Protein AF-A0A1C6J2A3-F1 (afdb_monomer)

pLDDT: mean 92.92, std 5.82, range [65.31, 98.44]

Mean predicted aligned error: 5.62 Å

Foldseek 3Di:
DVVVLVVLVVVLLVQQCVQCVVQADPVGDGDDDDDDTDGDPVSVVSVVVSVVVLVVLVVVLVVVLLVVLVVVVVVDQEAEDADDCVVVLQDWADDPDQADPVRDGDDTDGCVVVCSNNVVVVSLVSNCVVSVVPVGYYHHEDPVQPLLQAALVVRDGHDDDLLCQWDAGPVRDIDGRVLSSVLQSVQADPVRYYGVSVCSVVCVVVSVVVRVVVLVVCLVVVPDDPSNPRDRD

Solvent-accessible surface area (backbone atoms only — not comparable to full-atom values): 13730 Å² total; per-residue (Å²): 108,72,69,57,53,53,52,47,53,50,51,39,50,53,47,42,43,74,60,37,58,89,51,44,42,96,88,70,46,75,64,74,85,92,78,88,83,53,73,51,75,67,38,53,55,46,49,55,53,50,52,51,53,51,50,54,55,50,52,52,48,54,49,54,41,50,54,51,38,52,54,52,53,75,74,44,56,69,48,73,43,78,59,90,52,60,76,66,49,58,52,66,51,79,67,90,66,56,57,39,100,80,76,43,72,53,80,63,55,73,40,56,66,59,45,70,71,65,35,60,61,58,44,52,52,51,39,41,52,51,26,55,76,68,81,25,44,62,43,65,37,51,84,85,55,46,45,74,25,55,35,86,80,72,73,42,77,51,86,65,59,91,83,56,23,61,50,63,44,85,84,62,55,77,44,48,42,69,60,51,23,52,51,44,55,71,21,44,33,98,83,51,63,47,70,29,62,67,57,49,60,72,45,40,68,64,54,50,51,52,49,53,55,51,53,52,49,37,35,74,69,57,56,84,58,84,88,50,72,70,74,56,127

Structure (mmCIF, N/CA/C/O backbone):
data_AF-A0A1C6J2A3-F1
#
_entry.id   AF-A0A1C6J2A3-F1
#
loop_
_atom_site.group_PDB
_atom_site.id
_atom_site.type_symbol
_atom_site.label_atom_id
_atom_site.label_alt_id
_atom_site.label_comp_id
_atom_site.label_asym_id
_atom_site.label_entity_id
_atom_site.label_seq_id
_atom_site.pdbx_PDB_ins_code
_atom_site.Cartn_x
_atom_site.Cartn_y
_atom_site.Cartn_z
_atom_site.occupancy
_atom_site.B_iso_or_equiv
_atom_site.auth_seq_id
_atom_site.auth_comp_id
_atom_site.auth_asym_id
_atom_site.auth_atom_id
_atom_site.pdbx_PDB_model_num
ATOM 1 N N . MET A 1 1 ? 0.382 -2.834 -19.764 1.00 81.88 1 MET A N 1
ATOM 2 C CA . MET A 1 1 ? 1.705 -2.164 -19.711 1.00 81.88 1 MET A CA 1
ATOM 3 C C . MET A 1 1 ? 2.835 -3.022 -19.142 1.00 81.88 1 MET A C 1
ATOM 5 O O . MET A 1 1 ? 3.850 -3.164 -19.808 1.00 81.88 1 MET A O 1
ATOM 9 N N . GLU A 1 2 ? 2.706 -3.638 -17.960 1.00 85.00 2 GLU A N 1
ATOM 10 C CA . GLU A 1 2 ? 3.834 -4.363 -17.335 1.00 85.00 2 GLU A CA 1
ATOM 11 C C . GLU A 1 2 ? 4.449 -5.479 -18.193 1.00 85.00 2 GLU A C 1
ATOM 13 O O . GLU A 1 2 ? 5.669 -5.589 -18.315 1.00 85.00 2 GLU A O 1
ATOM 18 N N . ARG A 1 3 ? 3.592 -6.296 -18.815 1.00 90.06 3 ARG A N 1
ATOM 19 C CA . ARG A 1 3 ? 4.015 -7.358 -19.733 1.00 90.06 3 ARG A CA 1
ATOM 20 C C . ARG A 1 3 ? 4.760 -6.791 -20.944 1.00 90.06 3 ARG A C 1
ATOM 22 O O . ARG A 1 3 ? 5.774 -7.349 -21.341 1.00 90.06 3 ARG A O 1
ATOM 29 N N . GLN A 1 4 ? 4.285 -5.676 -21.501 1.00 91.75 4 GLN A N 1
ATOM 30 C CA . GLN A 1 4 ? 4.907 -5.019 -22.656 1.00 91.75 4 GLN A CA 1
ATOM 31 C C . GLN A 1 4 ? 6.299 -4.473 -22.306 1.00 91.75 4 GLN A C 1
ATOM 33 O O . GLN A 1 4 ? 7.246 -4.727 -23.046 1.00 91.75 4 GLN A O 1
ATOM 38 N N . GLU A 1 5 ? 6.450 -3.816 -21.149 1.00 92.06 5 GLU A N 1
ATOM 39 C CA . GLU A 1 5 ? 7.752 -3.359 -20.636 1.00 92.06 5 GLU A CA 1
ATOM 40 C C . GLU A 1 5 ? 8.740 -4.534 -20.528 1.00 92.06 5 GLU A C 1
ATOM 42 O O . GLU A 1 5 ? 9.869 -4.451 -21.010 1.00 92.06 5 GLU A O 1
ATOM 47 N N . ALA A 1 6 ? 8.301 -5.665 -19.964 1.00 92.62 6 ALA A N 1
ATOM 48 C CA . ALA A 1 6 ? 9.136 -6.857 -19.825 1.00 92.62 6 ALA A CA 1
ATOM 49 C C . ALA A 1 6 ? 9.552 -7.460 -21.178 1.00 92.62 6 ALA A C 1
ATOM 51 O O . ALA A 1 6 ? 10.692 -7.901 -21.329 1.00 92.62 6 ALA A O 1
ATOM 52 N N . LEU A 1 7 ? 8.651 -7.482 -22.164 1.00 95.94 7 LEU A N 1
ATOM 53 C CA . LEU A 1 7 ? 8.954 -7.979 -23.509 1.00 95.94 7 LEU A CA 1
ATOM 54 C C . LEU A 1 7 ? 9.988 -7.098 -24.219 1.00 95.94 7 LEU A C 1
ATOM 56 O O . LEU A 1 7 ? 10.926 -7.632 -24.813 1.00 95.94 7 LEU A O 1
ATOM 60 N N . ILE A 1 8 ? 9.863 -5.772 -24.108 1.00 96.50 8 ILE A N 1
ATOM 61 C CA . ILE A 1 8 ? 10.818 -4.827 -24.700 1.00 96.50 8 ILE A CA 1
ATOM 62 C C . ILE A 1 8 ? 12.186 -4.955 -24.039 1.00 96.50 8 ILE A C 1
ATOM 64 O O . ILE A 1 8 ? 13.177 -5.096 -24.750 1.00 96.50 8 ILE A O 1
ATOM 68 N N . LEU A 1 9 ? 12.252 -5.014 -22.706 1.00 95.69 9 LEU A N 1
ATOM 69 C CA . LEU A 1 9 ? 13.518 -5.207 -21.992 1.00 95.69 9 LEU A CA 1
ATOM 70 C C . LEU A 1 9 ? 14.216 -6.513 -22.399 1.00 95.69 9 LEU A C 1
ATOM 72 O O . LEU A 1 9 ? 15.427 -6.524 -22.603 1.00 95.69 9 LEU A O 1
ATOM 76 N N . ARG A 1 10 ? 13.467 -7.609 -22.591 1.00 96.56 10 ARG A N 1
ATOM 77 C CA . ARG A 1 10 ? 14.033 -8.872 -23.103 1.00 96.56 10 ARG A CA 1
ATOM 78 C C . ARG A 1 10 ? 14.536 -8.742 -24.542 1.00 96.56 10 ARG A C 1
ATOM 80 O O . ARG A 1 10 ? 15.568 -9.317 -24.873 1.00 96.56 10 ARG A O 1
ATOM 87 N N . ALA A 1 11 ? 13.822 -8.016 -25.401 1.00 97.12 11 ALA A N 1
ATOM 88 C CA . ALA A 1 11 ? 14.253 -7.774 -26.778 1.00 97.12 11 ALA A CA 1
ATOM 89 C C . ALA A 1 11 ? 15.515 -6.895 -26.842 1.00 97.12 11 ALA A C 1
ATOM 91 O O . ALA A 1 11 ? 16.431 -7.202 -27.604 1.00 97.12 11 ALA A O 1
ATOM 92 N N . MET A 1 12 ? 15.591 -5.858 -26.001 1.00 97.44 12 MET A N 1
ATOM 93 C CA . MET A 1 12 ? 16.785 -5.029 -25.821 1.00 97.44 12 MET A CA 1
ATOM 94 C C . MET A 1 12 ? 17.971 -5.872 -25.347 1.00 97.44 12 MET A C 1
ATOM 96 O O . MET A 1 12 ? 19.046 -5.783 -25.931 1.00 97.44 12 MET A O 1
ATOM 100 N N . GLU A 1 13 ? 17.764 -6.739 -24.352 1.00 95.12 13 GLU A N 1
ATOM 101 C CA . GLU A 1 13 ? 18.806 -7.632 -23.837 1.00 95.12 13 GLU A CA 1
ATOM 102 C C . GLU A 1 13 ? 19.352 -8.569 -24.921 1.00 95.12 13 GLU A C 1
ATOM 104 O O . GLU A 1 13 ? 20.566 -8.679 -25.078 1.00 95.12 13 GLU A O 1
ATOM 109 N N . ARG A 1 14 ? 18.469 -9.201 -25.709 1.00 95.31 14 ARG A N 1
ATOM 110 C CA . ARG A 1 14 ? 18.880 -10.063 -26.830 1.00 95.31 14 ARG A CA 1
ATOM 111 C C . ARG A 1 14 ? 19.684 -9.294 -27.874 1.00 95.31 14 ARG A C 1
ATOM 113 O O . ARG A 1 14 ? 20.729 -9.773 -28.296 1.00 95.31 14 ARG A O 1
ATOM 120 N N . SER A 1 15 ? 19.234 -8.096 -28.256 1.00 95.94 15 SER A N 1
ATOM 121 C CA . SER A 1 15 ? 19.973 -7.281 -29.225 1.00 95.94 15 SER A CA 1
ATOM 122 C C . SER A 1 15 ? 21.325 -6.828 -28.678 1.00 95.94 15 SER A C 1
ATOM 124 O O . SER A 1 15 ? 22.291 -6.819 -29.429 1.00 95.94 15 SER A O 1
ATOM 126 N N . ARG A 1 16 ? 21.412 -6.456 -27.396 1.00 95.44 16 ARG A N 1
ATOM 127 C CA . ARG A 1 16 ? 22.678 -6.057 -26.771 1.00 95.44 16 ARG A CA 1
ATOM 128 C C . ARG A 1 16 ? 23.673 -7.216 -26.738 1.00 95.44 16 ARG A C 1
ATOM 130 O O . ARG A 1 16 ? 24.840 -7.000 -27.039 1.00 95.44 16 ARG A O 1
ATOM 137 N N . ARG A 1 17 ? 23.207 -8.429 -26.419 1.00 94.38 17 ARG A N 1
ATOM 138 C CA . ARG A 1 17 ? 24.021 -9.656 -26.443 1.00 94.38 17 ARG A CA 1
ATOM 139 C C . ARG A 1 17 ? 24.551 -9.964 -27.837 1.00 94.38 17 ARG A C 1
ATOM 141 O O . ARG A 1 17 ? 25.747 -10.159 -27.980 1.00 94.38 17 ARG A O 1
ATOM 148 N N . ALA A 1 18 ? 23.682 -9.926 -28.848 1.00 94.25 18 ALA A N 1
ATOM 149 C CA . ALA A 1 18 ? 24.067 -10.195 -30.233 1.00 94.25 18 ALA A CA 1
ATOM 150 C C . ALA A 1 18 ? 25.129 -9.213 -30.758 1.00 94.25 18 ALA A C 1
ATOM 152 O O . ALA A 1 18 ? 26.038 -9.622 -31.463 1.00 94.25 18 ALA A O 1
ATOM 153 N N . MET A 1 19 ? 25.045 -7.933 -30.377 1.00 96.06 19 MET A N 1
ATOM 154 C CA . MET A 1 19 ? 26.017 -6.915 -30.799 1.00 96.06 19 MET A CA 1
ATOM 155 C C . MET A 1 19 ? 27.320 -6.922 -29.988 1.00 96.06 19 MET A C 1
ATOM 157 O O . MET A 1 19 ? 28.269 -6.249 -30.372 1.00 96.06 19 MET A O 1
ATOM 161 N N . ASN A 1 20 ? 27.362 -7.606 -28.840 1.00 94.94 20 ASN A N 1
ATOM 162 C CA . ASN A 1 20 ? 28.507 -7.579 -27.926 1.00 94.94 20 ASN A CA 1
ATOM 163 C C . ASN A 1 20 ? 28.796 -8.974 -27.333 1.00 94.94 20 ASN A C 1
ATOM 165 O O . ASN A 1 20 ? 28.836 -9.102 -26.104 1.00 94.94 20 ASN A O 1
ATOM 169 N N . PRO A 1 21 ? 28.975 -10.031 -28.149 1.00 92.88 21 PRO A N 1
ATOM 170 C CA . PRO A 1 21 ? 29.124 -11.400 -27.645 1.00 92.88 21 PRO A CA 1
ATOM 171 C C . PRO A 1 21 ? 30.322 -11.539 -26.694 1.00 92.88 21 PRO A C 1
ATOM 173 O O . PRO A 1 21 ? 30.205 -12.139 -25.626 1.00 92.88 21 PRO A O 1
ATOM 176 N N . ASN A 1 22 ? 31.430 -10.858 -26.999 1.00 93.12 22 ASN A N 1
ATOM 177 C CA . ASN A 1 22 ? 32.679 -10.918 -26.232 1.00 93.12 22 ASN A CA 1
ATOM 178 C C . ASN A 1 22 ? 32.556 -10.382 -24.793 1.00 93.12 22 ASN A C 1
ATOM 180 O O . ASN A 1 22 ? 33.436 -10.642 -23.971 1.00 93.12 22 ASN A O 1
ATOM 184 N N . HIS A 1 23 ? 31.474 -9.662 -24.465 1.00 94.25 23 HIS A N 1
ATOM 185 C CA . HIS A 1 23 ? 31.214 -9.069 -23.145 1.00 94.25 23 HIS A CA 1
ATOM 186 C C . HIS A 1 23 ? 30.492 -9.994 -22.161 1.00 94.25 23 HIS A C 1
ATOM 188 O O . HIS A 1 23 ? 30.236 -9.592 -21.018 1.00 94.25 23 HIS A O 1
ATOM 194 N N . TYR A 1 24 ? 30.158 -11.209 -22.585 1.00 92.44 24 TYR A N 1
ATOM 195 C CA . TYR A 1 24 ? 29.444 -12.184 -21.775 1.00 92.44 24 TYR A CA 1
ATOM 196 C C . TYR A 1 24 ? 30.321 -13.408 -21.505 1.00 92.44 24 TYR A C 1
ATOM 198 O O . TYR A 1 24 ? 31.130 -13.810 -22.336 1.00 92.44 24 TYR A O 1
ATOM 206 N N . ASN A 1 25 ? 30.184 -13.966 -20.306 1.00 91.38 25 ASN A N 1
ATOM 207 C CA . ASN A 1 25 ? 30.716 -15.278 -19.950 1.00 91.38 25 ASN A CA 1
ATOM 208 C C . ASN A 1 25 ? 29.852 -16.378 -20.581 1.00 91.38 25 ASN A C 1
ATOM 210 O O . ASN A 1 25 ? 28.691 -16.129 -20.914 1.00 91.38 25 ASN A O 1
ATOM 214 N N . GLU A 1 26 ? 30.362 -17.608 -20.637 1.00 87.19 26 GLU A N 1
ATOM 215 C CA . GLU A 1 26 ? 29.609 -18.782 -21.114 1.00 87.19 26 GLU A CA 1
ATOM 216 C C . GLU A 1 26 ? 28.293 -18.983 -20.344 1.00 87.19 26 GLU A C 1
ATOM 218 O O . GLU A 1 26 ? 27.247 -19.256 -20.925 1.00 87.19 26 GLU A O 1
ATOM 223 N N . ASN A 1 27 ? 28.296 -18.709 -19.034 1.00 84.19 27 ASN A N 1
ATOM 224 C CA . ASN A 1 27 ? 27.095 -18.747 -18.190 1.00 84.19 27 ASN A CA 1
ATOM 225 C C . ASN A 1 27 ? 26.122 -17.558 -18.403 1.00 84.19 27 ASN A C 1
ATOM 227 O O . ASN A 1 27 ? 25.164 -17.384 -17.644 1.00 84.19 27 ASN A O 1
ATOM 231 N N . GLY A 1 28 ? 26.369 -16.695 -19.395 1.00 81.12 28 GLY A N 1
ATOM 232 C CA . GLY A 1 28 ? 25.512 -15.573 -19.782 1.00 81.12 28 GLY A CA 1
ATOM 233 C C . GLY A 1 28 ? 25.573 -14.343 -18.868 1.00 81.12 28 GLY A C 1
ATOM 234 O O . GLY A 1 28 ? 24.764 -13.421 -19.035 1.00 81.12 28 GLY A O 1
ATOM 235 N N . THR A 1 29 ? 26.496 -14.307 -17.901 1.00 88.12 29 THR A N 1
ATOM 236 C CA . THR A 1 29 ? 26.747 -13.128 -17.052 1.00 88.12 29 THR A CA 1
ATOM 237 C C . THR A 1 29 ? 27.669 -12.120 -17.741 1.00 88.12 29 THR A C 1
ATOM 239 O O . THR A 1 29 ? 28.454 -12.475 -18.612 1.00 88.12 29 THR A O 1
ATOM 242 N N . VAL A 1 30 ? 27.572 -10.841 -17.367 1.00 91.50 30 VAL A N 1
ATOM 243 C CA . VAL A 1 30 ? 28.410 -9.773 -17.942 1.00 91.50 30 VAL A CA 1
ATOM 244 C C . VAL A 1 30 ? 29.800 -9.775 -17.288 1.00 91.50 30 VAL A C 1
ATOM 246 O O . VAL A 1 30 ? 29.921 -9.756 -16.062 1.00 91.50 30 VAL A O 1
ATOM 249 N N . LYS A 1 31 ? 30.848 -9.738 -18.111 1.00 92.25 31 LYS A N 1
ATOM 250 C CA . LYS A 1 31 ? 32.255 -10.044 -17.788 1.00 92.25 31 LYS A CA 1
ATOM 251 C C . LYS A 1 31 ? 33.053 -9.144 -16.804 1.00 92.25 31 LYS A C 1
ATOM 253 O O . LYS A 1 31 ? 34.239 -9.111 -16.969 1.00 92.25 31 LYS A O 1
ATOM 258 N N . LYS A 1 32 ? 32.564 -8.363 -15.828 1.00 91.50 32 LYS A N 1
ATOM 259 C CA . LYS A 1 32 ? 33.379 -7.377 -15.004 1.00 91.50 32 LYS A CA 1
ATOM 260 C C . LYS A 1 32 ? 34.343 -6.390 -15.759 1.00 91.50 32 LYS A C 1
ATOM 262 O O . LYS A 1 32 ? 34.717 -6.599 -16.900 1.00 91.50 32 LYS A O 1
ATOM 267 N N . GLY A 1 33 ? 34.626 -5.215 -15.196 1.00 90.88 33 GLY A N 1
ATOM 268 C CA . GLY A 1 33 ? 35.435 -4.174 -15.870 1.00 90.88 33 GLY A CA 1
ATOM 269 C C . GLY A 1 33 ? 34.695 -3.294 -16.899 1.00 90.88 33 GLY A C 1
ATOM 270 O O . GLY A 1 33 ? 33.513 -3.518 -17.203 1.00 90.88 33 GLY A O 1
ATOM 271 N N . HIS A 1 34 ? 35.400 -2.261 -17.380 1.00 88.50 34 HIS A N 1
ATOM 272 C CA . HIS A 1 34 ? 34.908 -1.270 -18.345 1.00 88.50 34 HIS A CA 1
ATOM 273 C C . HIS A 1 34 ? 34.687 -1.892 -19.731 1.00 88.50 34 HIS A C 1
ATOM 275 O O . HIS A 1 34 ? 35.457 -2.744 -20.167 1.00 88.50 34 HIS A O 1
ATOM 281 N N . ARG A 1 35 ? 33.617 -1.476 -20.418 1.00 89.50 35 ARG A N 1
ATOM 282 C CA . ARG A 1 35 ? 33.210 -2.002 -21.729 1.00 89.50 35 ARG A CA 1
ATOM 283 C C . ARG A 1 35 ? 32.542 -0.922 -22.564 1.00 89.50 35 ARG A C 1
ATOM 285 O O . ARG A 1 35 ? 31.618 -0.266 -22.084 1.00 89.50 35 ARG A O 1
ATOM 292 N N . GLN A 1 36 ? 32.934 -0.823 -23.829 1.00 92.06 36 GLN A N 1
ATOM 293 C CA . GLN A 1 36 ? 32.238 -0.002 -24.816 1.00 92.06 36 GLN A CA 1
ATOM 294 C C . GLN A 1 36 ? 31.082 -0.788 -25.433 1.00 92.06 36 GLN A C 1
ATOM 296 O O . GLN A 1 36 ? 31.296 -1.786 -26.103 1.00 92.06 36 GLN A O 1
ATOM 301 N N . TRP A 1 37 ? 29.841 -0.365 -25.210 1.00 94.00 37 TRP A N 1
ATOM 302 C CA . TRP A 1 37 ? 28.678 -1.084 -25.732 1.00 94.00 37 TRP A CA 1
ATOM 303 C C . TRP A 1 37 ? 28.310 -0.618 -27.140 1.00 94.00 37 TRP A C 1
ATOM 305 O O . TRP A 1 37 ? 27.954 0.543 -27.333 1.00 94.00 37 TRP A O 1
ATOM 315 N N . SER A 1 38 ? 28.290 -1.547 -28.094 1.00 94.75 38 SER A N 1
ATOM 316 C CA . SER A 1 38 ? 27.702 -1.323 -29.413 1.00 94.75 38 SER A CA 1
ATOM 317 C C . SER A 1 38 ? 26.196 -1.588 -29.382 1.00 94.75 38 SER A C 1
ATOM 319 O O . SER A 1 38 ? 25.731 -2.616 -28.873 1.00 94.75 38 SER A O 1
ATOM 321 N N . PHE A 1 39 ? 25.404 -0.662 -29.920 1.00 96.75 39 PHE A N 1
ATOM 322 C CA . PHE A 1 39 ? 23.946 -0.762 -29.955 1.00 96.75 39 PHE A CA 1
ATOM 323 C C . PHE A 1 39 ? 23.431 -0.672 -31.389 1.00 96.75 39 PHE A C 1
ATOM 325 O O . PHE A 1 39 ? 23.703 0.288 -32.100 1.00 96.75 39 PHE A O 1
ATOM 332 N N . SER A 1 40 ? 22.616 -1.647 -31.796 1.00 96.56 40 SER A N 1
ATOM 333 C CA . SER A 1 40 ? 21.969 -1.635 -33.112 1.00 96.56 40 SER A CA 1
ATOM 334 C C . SER A 1 40 ? 20.910 -0.528 -33.220 1.00 96.56 40 SER A C 1
ATOM 336 O O . SER A 1 40 ? 20.306 -0.122 -32.220 1.00 96.56 40 SER A O 1
ATOM 338 N N . LYS A 1 41 ? 20.571 -0.115 -34.451 1.00 97.31 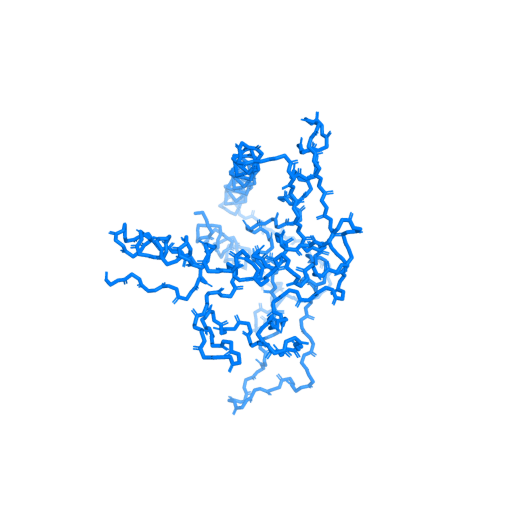41 LYS A N 1
ATOM 339 C CA . LYS A 1 41 ? 19.429 0.788 -34.713 1.00 97.31 41 LYS A CA 1
ATOM 340 C C . LYS A 1 41 ? 18.128 0.250 -34.095 1.00 97.31 41 LYS A C 1
ATOM 342 O O . LYS A 1 41 ? 17.336 0.999 -33.527 1.00 97.31 41 LYS A O 1
ATOM 347 N N . ARG A 1 42 ? 17.922 -1.074 -34.139 1.00 96.19 42 ARG A N 1
ATOM 348 C CA . ARG A 1 42 ? 16.772 -1.741 -33.505 1.00 96.19 42 ARG A CA 1
ATOM 349 C C . ARG A 1 42 ? 16.779 -1.571 -31.986 1.00 96.19 42 ARG A C 1
ATOM 351 O O . ARG A 1 42 ? 15.730 -1.284 -31.413 1.00 96.19 42 ARG A O 1
ATOM 358 N N . TYR A 1 43 ? 17.931 -1.737 -31.333 1.00 97.88 43 TYR A N 1
ATOM 359 C CA . TYR A 1 43 ? 18.063 -1.514 -29.892 1.00 97.88 43 TYR A CA 1
ATOM 360 C C . TYR A 1 43 ? 17.693 -0.076 -29.519 1.00 97.88 43 TYR A C 1
ATOM 362 O O . TYR A 1 43 ? 16.932 0.129 -28.576 1.00 97.88 43 TYR A O 1
ATOM 370 N N . GLN A 1 44 ? 18.181 0.911 -30.275 1.00 97.75 44 GLN A N 1
ATOM 371 C CA . GLN A 1 44 ? 17.881 2.324 -30.031 1.00 97.75 44 GLN A CA 1
ATOM 372 C C . GLN A 1 44 ? 16.376 2.617 -30.151 1.00 97.75 44 GLN A C 1
ATOM 374 O O . GLN A 1 44 ? 15.802 3.209 -29.236 1.00 97.75 44 GLN A O 1
ATOM 379 N N . LYS A 1 45 ? 15.706 2.098 -31.193 1.00 97.56 45 LYS A N 1
ATOM 380 C CA . LYS A 1 45 ? 14.238 2.191 -31.336 1.00 97.56 45 LYS A CA 1
ATOM 381 C C . LYS A 1 45 ? 13.496 1.550 -30.155 1.00 97.56 45 LYS A C 1
ATOM 383 O O . LYS A 1 45 ? 12.540 2.113 -29.628 1.00 97.56 45 LYS A O 1
ATOM 388 N N . LEU A 1 46 ? 13.943 0.375 -29.700 1.00 97.69 46 LEU A N 1
ATOM 389 C CA . LEU A 1 46 ? 13.360 -0.294 -28.530 1.00 97.69 46 LEU A CA 1
ATOM 390 C C . LEU A 1 46 ? 13.568 0.505 -27.237 1.00 97.69 46 LEU A C 1
ATOM 392 O O . LEU A 1 46 ? 12.655 0.557 -26.415 1.00 97.69 46 LEU A O 1
ATOM 396 N N . LYS A 1 47 ? 14.733 1.142 -27.066 1.00 97.50 47 LYS A N 1
ATOM 397 C CA . LYS A 1 47 ? 15.038 2.010 -25.922 1.00 97.50 47 LYS A CA 1
ATOM 398 C C . LYS A 1 47 ? 14.095 3.213 -25.875 1.00 97.50 47 LYS A C 1
ATOM 400 O O . LYS A 1 47 ? 13.516 3.462 -24.824 1.00 97.50 47 LYS A O 1
ATOM 405 N N . GLN A 1 48 ? 13.888 3.897 -27.001 1.00 97.69 48 GLN A N 1
ATOM 406 C CA . GLN A 1 48 ? 12.938 5.015 -27.098 1.00 97.69 48 GLN A CA 1
ATOM 407 C C . GLN A 1 48 ? 11.513 4.564 -26.749 1.00 97.69 48 GLN A C 1
ATOM 409 O O . GLN A 1 48 ? 10.855 5.158 -25.898 1.00 97.69 48 GLN A O 1
ATOM 414 N N . ARG A 1 49 ? 11.066 3.434 -27.314 1.00 96.62 49 ARG A N 1
ATOM 415 C CA . ARG A 1 49 ? 9.755 2.853 -26.986 1.00 96.62 49 ARG A CA 1
ATOM 416 C C . ARG A 1 49 ? 9.626 2.497 -25.502 1.00 96.62 49 ARG A C 1
ATOM 418 O O . ARG A 1 49 ? 8.562 2.673 -24.915 1.00 96.62 49 ARG A O 1
ATOM 425 N N . HIS A 1 50 ? 10.686 1.967 -24.890 1.00 96.62 50 HIS A N 1
ATOM 426 C CA . HIS A 1 50 ? 10.713 1.663 -23.458 1.00 96.62 50 HIS A CA 1
ATOM 427 C C . HIS A 1 50 ? 10.600 2.928 -22.603 1.00 96.62 50 HIS A C 1
ATOM 429 O O . HIS A 1 50 ? 9.837 2.923 -21.636 1.00 96.62 50 HIS A O 1
ATOM 435 N N . GLN A 1 51 ? 11.312 3.996 -22.972 1.00 96.62 51 GLN A N 1
ATOM 436 C CA . GLN A 1 51 ? 11.247 5.291 -22.291 1.00 96.62 51 GLN A CA 1
ATOM 437 C C . GLN A 1 51 ? 9.831 5.867 -22.337 1.00 96.62 51 GLN A C 1
ATOM 439 O O . GLN A 1 51 ? 9.288 6.203 -21.285 1.00 96.62 51 GLN A O 1
ATOM 444 N N . GLU A 1 52 ? 9.200 5.874 -23.511 1.00 96.56 52 GLU A N 1
ATOM 445 C CA . GLU A 1 52 ? 7.843 6.402 -23.668 1.00 96.56 52 GLU A CA 1
ATOM 446 C C . GLU A 1 52 ? 6.808 5.585 -22.884 1.00 96.56 52 GLU A C 1
ATOM 448 O O . GLU A 1 52 ? 5.994 6.131 -22.141 1.00 96.56 52 GLU A O 1
ATOM 453 N N . LEU A 1 53 ? 6.898 4.251 -22.930 1.00 95.38 53 LEU A N 1
ATOM 454 C CA . LEU A 1 53 ? 6.043 3.394 -22.103 1.00 95.38 53 LEU A CA 1
ATOM 455 C C . LEU A 1 53 ? 6.245 3.634 -20.603 1.00 95.38 53 LEU A C 1
ATOM 457 O O . LEU A 1 53 ? 5.286 3.555 -19.835 1.00 95.38 53 LEU A O 1
ATOM 461 N N . CYS A 1 54 ? 7.476 3.904 -20.163 1.00 93.88 54 CYS A N 1
ATOM 462 C CA . CYS A 1 54 ? 7.744 4.248 -18.769 1.00 93.88 54 CYS A CA 1
ATOM 463 C C . CYS A 1 54 ? 7.145 5.604 -18.386 1.00 93.88 54 CYS A C 1
ATOM 465 O O . CYS A 1 54 ? 6.612 5.706 -17.277 1.00 93.88 54 CYS A O 1
ATOM 467 N N . ARG A 1 55 ? 7.205 6.596 -19.286 1.00 96.00 55 ARG A N 1
ATOM 468 C CA . ARG A 1 55 ? 6.615 7.931 -19.115 1.00 96.00 55 ARG A CA 1
ATOM 469 C C . ARG A 1 55 ? 5.100 7.832 -18.936 1.00 96.00 55 ARG A C 1
ATOM 471 O O . ARG A 1 55 ? 4.603 8.177 -17.866 1.00 96.00 55 ARG A O 1
ATOM 478 N N . ILE A 1 56 ? 4.403 7.225 -19.901 1.00 95.56 56 ILE A N 1
ATOM 479 C CA . ILE A 1 56 ? 2.947 6.995 -19.853 1.00 95.56 56 ILE A CA 1
ATOM 480 C C . ILE A 1 56 ? 2.565 6.216 -18.590 1.00 95.56 56 ILE A C 1
ATOM 482 O O . ILE A 1 56 ? 1.628 6.565 -17.875 1.00 95.56 56 ILE A O 1
ATOM 486 N N . ALA A 1 57 ? 3.316 5.161 -18.254 1.00 93.75 57 ALA A N 1
ATOM 487 C CA . ALA A 1 57 ? 3.019 4.380 -17.062 1.00 93.75 57 ALA A CA 1
ATOM 488 C C . ALA A 1 57 ? 3.177 5.182 -15.766 1.00 93.75 57 ALA A C 1
ATOM 490 O O . ALA A 1 57 ? 2.461 4.905 -14.804 1.00 93.75 57 ALA A O 1
ATOM 491 N N . ALA A 1 58 ? 4.141 6.103 -15.692 1.00 94.44 58 ALA A N 1
ATOM 492 C CA . ALA A 1 58 ? 4.318 6.976 -14.536 1.00 94.44 58 ALA A CA 1
ATOM 493 C C . ALA A 1 58 ? 3.161 7.968 -14.398 1.00 94.44 58 ALA A C 1
ATOM 495 O O . ALA A 1 58 ? 2.607 8.091 -13.306 1.00 94.44 58 ALA A O 1
ATOM 496 N N . GLU A 1 59 ? 2.758 8.582 -15.505 1.00 96.44 59 GLU A N 1
ATOM 497 C CA . GLU A 1 59 ? 1.639 9.519 -15.567 1.00 96.44 59 GLU A CA 1
ATOM 498 C C . GLU A 1 59 ? 0.314 8.859 -15.160 1.00 96.44 59 GLU A C 1
ATOM 500 O O . GLU A 1 59 ? -0.361 9.343 -14.252 1.00 96.44 59 GLU A O 1
ATOM 505 N N . ASN A 1 60 ? 0.019 7.670 -15.698 1.00 95.44 60 ASN A N 1
ATOM 506 C CA . ASN A 1 60 ? -1.174 6.901 -15.332 1.00 95.44 60 ASN A CA 1
ATOM 507 C C . ASN A 1 60 ? -1.221 6.557 -13.836 1.00 95.44 60 ASN A C 1
ATOM 509 O O . ASN A 1 60 ? -2.284 6.610 -13.224 1.00 95.44 60 ASN A O 1
ATOM 513 N N . ARG A 1 61 ? -0.076 6.224 -13.217 1.00 95.06 61 ARG A N 1
ATOM 514 C CA . ARG A 1 61 ? -0.025 5.986 -11.762 1.00 95.06 61 ARG A CA 1
ATOM 515 C C . ARG A 1 61 ? -0.304 7.263 -10.976 1.00 95.06 61 ARG A C 1
ATOM 517 O O . ARG A 1 61 ? -1.012 7.204 -9.977 1.00 95.06 61 ARG A O 1
ATOM 524 N N . ALA A 1 62 ? 0.243 8.396 -11.411 1.00 96.19 62 ALA A N 1
ATOM 525 C CA . ALA A 1 62 ? 0.019 9.676 -10.750 1.00 96.19 62 ALA A CA 1
ATOM 526 C C . ALA A 1 62 ? -1.441 10.141 -10.872 1.00 96.19 62 ALA A C 1
ATOM 528 O O . ALA A 1 62 ? -1.988 10.668 -9.908 1.00 96.19 62 ALA A O 1
ATOM 529 N N . LEU A 1 63 ? -2.075 9.943 -12.031 1.00 97.06 63 LEU A N 1
ATOM 530 C CA . LEU A 1 63 ? -3.494 10.242 -12.247 1.00 97.06 63 LEU A CA 1
ATOM 531 C C . LEU A 1 63 ? -4.397 9.352 -11.388 1.00 97.06 63 LEU A C 1
ATOM 533 O O . LEU A 1 63 ? -5.168 9.882 -10.598 1.00 97.06 63 LEU A O 1
ATOM 537 N N . ALA A 1 64 ? -4.221 8.029 -11.447 1.00 96.25 64 ALA A N 1
ATOM 538 C CA . ALA A 1 64 ? -5.029 7.091 -10.664 1.00 96.25 64 ALA A CA 1
ATOM 539 C C . ALA A 1 64 ? -4.925 7.341 -9.148 1.00 96.25 64 ALA A C 1
ATOM 541 O O . ALA A 1 64 ? -5.906 7.231 -8.422 1.00 96.25 64 ALA A O 1
ATOM 542 N N . ILE A 1 65 ? -3.735 7.707 -8.657 1.00 97.50 65 ILE A N 1
ATOM 543 C CA . ILE A 1 65 ? -3.544 8.047 -7.241 1.00 97.50 65 ILE A CA 1
ATOM 544 C C . ILE A 1 65 ? -4.240 9.358 -6.882 1.00 97.50 65 ILE A C 1
ATOM 546 O O . ILE A 1 65 ? -4.840 9.438 -5.816 1.00 97.50 65 ILE A O 1
ATOM 550 N N . ARG A 1 66 ? -4.177 10.375 -7.748 1.00 97.50 66 ARG A N 1
ATOM 551 C CA . ARG A 1 66 ? -4.883 11.643 -7.520 1.00 97.50 66 ARG A CA 1
ATOM 552 C C . ARG A 1 66 ? -6.392 11.433 -7.460 1.00 97.50 66 ARG A C 1
ATOM 554 O O . ARG A 1 66 ? -7.017 11.903 -6.520 1.00 97.50 66 ARG A O 1
ATOM 561 N N . GLU A 1 67 ? -6.945 10.682 -8.405 1.00 98.06 67 GLU A N 1
ATOM 562 C CA . GLU A 1 67 ? -8.363 10.314 -8.419 1.00 98.06 67 GLU A CA 1
ATOM 563 C C . GLU A 1 67 ? -8.762 9.579 -7.132 1.00 98.06 67 GLU A C 1
ATOM 565 O O . GLU A 1 67 ? -9.713 9.972 -6.461 1.00 98.06 67 GLU A O 1
ATOM 570 N N . GLN A 1 68 ? -7.978 8.575 -6.729 1.00 97.06 68 GLN A N 1
ATOM 571 C CA . GLN A 1 68 ? -8.234 7.822 -5.504 1.00 97.06 68 GLN A CA 1
ATOM 572 C C . GLN A 1 68 ? -8.198 8.711 -4.253 1.00 97.06 68 GLN A C 1
ATOM 574 O O . GLN A 1 68 ? -9.044 8.573 -3.376 1.00 97.06 68 GLN A O 1
ATOM 579 N N . VAL A 1 69 ? -7.222 9.613 -4.154 1.00 97.94 69 VAL A N 1
ATOM 580 C CA . VAL A 1 69 ? -7.079 10.520 -3.009 1.00 97.94 69 VAL A CA 1
ATOM 581 C C . VAL A 1 69 ? -8.206 11.556 -2.970 1.00 97.94 69 VAL A C 1
ATOM 583 O O . VAL A 1 69 ? -8.742 11.814 -1.895 1.00 97.94 69 VAL A O 1
ATOM 586 N N . ASN A 1 70 ? -8.620 12.089 -4.122 1.00 97.88 70 ASN A N 1
ATOM 587 C CA . ASN A 1 70 ? -9.778 12.980 -4.216 1.00 97.88 70 ASN A CA 1
ATOM 588 C C . ASN A 1 70 ? -11.060 12.272 -3.767 1.00 97.88 70 ASN A C 1
ATOM 590 O O . ASN A 1 70 ? -11.835 12.837 -3.001 1.00 97.88 70 ASN A O 1
ATOM 594 N N . HIS A 1 71 ? -11.252 11.019 -4.185 1.00 98.00 71 HIS A N 1
ATOM 595 C CA . HIS A 1 71 ? -12.385 10.220 -3.733 1.00 98.00 71 HIS A CA 1
ATOM 596 C C . HIS A 1 71 ? -12.344 9.975 -2.218 1.00 98.00 71 HIS A C 1
ATOM 598 O O . HIS A 1 71 ? -13.353 10.125 -1.543 1.00 98.00 71 HIS A O 1
ATOM 604 N N . LEU A 1 72 ? -11.178 9.669 -1.641 1.00 97.00 72 LEU A N 1
ATOM 605 C CA . LEU A 1 72 ? -11.049 9.552 -0.183 1.00 97.00 72 LEU A CA 1
ATOM 606 C C . LEU A 1 72 ? -11.420 10.859 0.529 1.00 97.00 72 LEU A C 1
ATOM 608 O O . LEU A 1 72 ? -12.117 10.818 1.539 1.00 97.00 72 LEU A O 1
ATOM 612 N N . ARG A 1 73 ? -11.001 12.009 -0.010 1.00 97.12 73 ARG A N 1
ATOM 613 C CA . ARG A 1 73 ? -11.345 13.325 0.543 1.00 97.12 73 ARG A CA 1
ATOM 614 C C . ARG A 1 73 ? -12.840 13.630 0.457 1.00 97.12 73 ARG A C 1
ATOM 616 O O . ARG A 1 73 ? -13.358 14.272 1.365 1.00 97.12 73 ARG A O 1
ATOM 623 N N . SER A 1 74 ? -13.534 13.154 -0.580 1.00 97.50 74 SER A N 1
ATOM 624 C CA . SER A 1 74 ? -14.990 13.318 -0.697 1.00 97.50 74 SER A CA 1
ATOM 625 C C . SER A 1 74 ? -15.780 12.443 0.279 1.00 97.50 74 SER A C 1
ATOM 627 O O . SER A 1 74 ?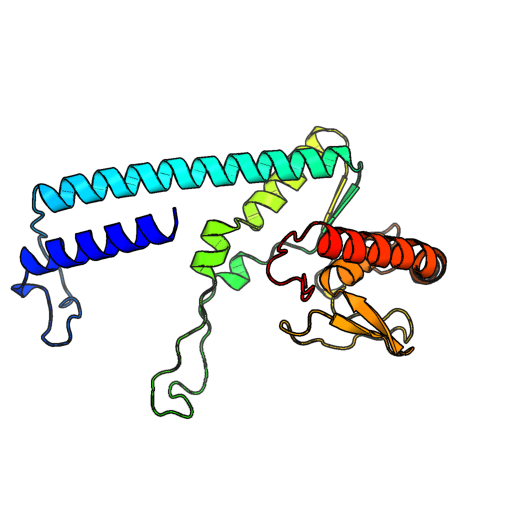 -16.959 12.693 0.492 1.00 97.50 74 SER A O 1
ATOM 629 N N . LEU A 1 75 ? -15.163 11.399 0.846 1.00 96.12 75 LEU A N 1
ATOM 630 C CA . LEU A 1 75 ? -15.809 10.497 1.806 1.00 96.12 75 LEU A CA 1
ATOM 631 C C . LEU A 1 75 ? -15.728 10.998 3.255 1.00 96.12 75 LEU A C 1
ATOM 633 O O . LEU A 1 75 ? -16.493 10.527 4.095 1.00 96.12 75 LEU A O 1
ATOM 637 N N . GLY A 1 76 ? -14.811 11.916 3.570 1.00 95.56 76 GLY A N 1
ATOM 638 C CA . GLY A 1 76 ? -14.704 12.484 4.910 1.00 95.56 76 GLY A CA 1
ATOM 639 C C . GLY A 1 76 ? -13.518 13.425 5.098 1.00 95.56 76 GLY A C 1
ATOM 640 O O . GLY A 1 76 ? -12.635 13.538 4.247 1.00 95.56 76 GLY A O 1
ATOM 641 N N . ASP A 1 77 ? -13.496 14.085 6.254 1.00 96.06 77 ASP A N 1
ATOM 642 C CA . ASP A 1 77 ? -12.497 15.108 6.584 1.00 96.06 77 ASP A CA 1
ATOM 643 C C . ASP A 1 77 ? -11.260 14.563 7.297 1.00 96.06 77 ASP A C 1
ATOM 645 O O . ASP A 1 77 ? -10.250 15.253 7.364 1.00 96.06 77 ASP A O 1
ATOM 649 N N . CYS A 1 78 ? -11.303 13.337 7.821 1.00 96.12 78 CYS A N 1
ATOM 650 C CA . CYS A 1 78 ? -10.195 12.741 8.563 1.00 96.12 78 CYS A CA 1
ATOM 651 C C . CYS A 1 78 ? -9.711 11.450 7.898 1.00 96.12 78 CYS A C 1
ATOM 653 O O . CYS A 1 78 ? -10.476 10.498 7.735 1.00 96.12 78 CYS A O 1
ATOM 655 N N . PHE A 1 79 ? -8.425 11.406 7.554 1.00 97.19 79 PHE A N 1
ATOM 656 C CA . PHE A 1 79 ? -7.760 10.230 7.008 1.00 97.19 79 PHE A CA 1
ATOM 657 C C . PHE A 1 79 ? -6.750 9.668 8.007 1.00 97.19 79 PHE A C 1
ATOM 659 O O . PHE A 1 79 ? -5.681 10.238 8.225 1.00 97.19 79 PHE A O 1
ATOM 666 N N . ILE A 1 80 ? -7.087 8.523 8.600 1.00 97.00 80 ILE A N 1
ATOM 667 C CA . ILE A 1 80 ? -6.254 7.827 9.586 1.00 97.00 80 ILE A CA 1
ATOM 668 C C . ILE A 1 80 ? -5.587 6.630 8.906 1.00 97.00 80 ILE A C 1
ATOM 670 O O . ILE A 1 80 ? -6.259 5.786 8.311 1.00 97.00 80 ILE A O 1
ATOM 674 N N . THR A 1 81 ? -4.262 6.531 9.000 1.00 95.88 81 THR A N 1
ATOM 675 C CA . THR A 1 81 ? -3.478 5.466 8.362 1.00 95.88 81 THR A CA 1
ATOM 676 C C . THR A 1 81 ? -2.344 4.966 9.256 1.00 95.88 81 THR A C 1
ATOM 678 O O . THR A 1 81 ? -1.908 5.617 10.203 1.00 95.88 81 THR A O 1
ATOM 681 N N . GLU A 1 82 ? -1.819 3.790 8.920 1.00 94.00 82 GLU A N 1
ATOM 682 C CA . GLU A 1 82 ? -0.530 3.317 9.418 1.00 94.00 82 GLU A CA 1
ATOM 683 C C . GLU A 1 82 ? 0.635 4.131 8.818 1.00 94.00 82 GLU A C 1
ATOM 685 O O . GLU A 1 82 ? 0.537 4.595 7.672 1.00 94.00 82 GLU A O 1
ATOM 690 N N . PRO A 1 83 ? 1.760 4.254 9.545 1.00 93.00 83 PRO A N 1
ATOM 691 C CA . PRO A 1 83 ? 2.906 5.032 9.103 1.00 93.00 83 PRO A CA 1
ATOM 692 C C . PRO A 1 83 ? 3.597 4.391 7.884 1.00 93.00 83 PRO A C 1
ATOM 694 O O . PRO A 1 83 ? 3.617 3.159 7.731 1.00 93.00 83 PRO A O 1
ATOM 697 N N . PRO A 1 84 ? 4.230 5.198 7.016 1.00 88.75 84 PRO A N 1
ATOM 698 C CA . PRO A 1 84 ? 4.837 4.730 5.778 1.00 88.75 84 PRO A CA 1
ATOM 699 C C . PRO A 1 84 ? 5.957 3.713 6.030 1.00 88.75 84 PRO A C 1
ATOM 701 O O . PRO A 1 84 ? 6.954 3.973 6.702 1.00 88.75 84 PRO A O 1
ATOM 704 N N . ASN A 1 85 ? 5.855 2.541 5.396 1.00 88.06 85 ASN A N 1
ATOM 705 C CA . ASN A 1 85 ? 6.842 1.459 5.524 1.00 88.06 85 ASN A CA 1
ATOM 706 C C . ASN A 1 85 ? 7.565 1.114 4.206 1.00 88.06 85 ASN A C 1
ATOM 708 O O . ASN A 1 85 ? 8.374 0.179 4.163 1.00 88.06 85 ASN A O 1
ATOM 712 N N . ALA A 1 86 ? 7.326 1.874 3.131 1.00 86.56 86 ALA A N 1
ATOM 713 C CA . ALA A 1 86 ? 7.825 1.561 1.791 1.00 86.56 86 ALA A CA 1
ATOM 714 C C . ALA A 1 86 ? 9.358 1.402 1.742 1.00 86.56 86 ALA A C 1
ATOM 716 O O . ALA A 1 86 ? 9.852 0.473 1.104 1.00 86.56 86 ALA A O 1
ATOM 717 N N . LYS A 1 87 ? 10.118 2.233 2.473 1.00 86.00 87 LYS A N 1
ATOM 718 C CA . LYS A 1 87 ? 11.590 2.136 2.563 1.00 86.00 87 LYS A CA 1
ATOM 719 C C . LYS A 1 87 ? 12.052 0.815 3.189 1.00 86.00 87 LYS A C 1
ATOM 721 O O . LYS A 1 87 ? 13.025 0.221 2.731 1.00 86.00 87 LYS A O 1
ATOM 726 N N . LYS A 1 88 ? 11.330 0.301 4.193 1.00 86.56 88 LYS A N 1
ATOM 727 C CA . LYS A 1 88 ? 11.603 -1.023 4.781 1.00 86.56 88 LYS A CA 1
ATOM 728 C C . LYS A 1 88 ? 11.306 -2.133 3.768 1.00 86.56 88 LYS A C 1
ATOM 730 O O . LYS A 1 88 ? 12.117 -3.041 3.615 1.00 86.56 88 LYS A O 1
ATOM 735 N N . LEU A 1 89 ? 10.208 -2.018 3.015 1.00 85.25 89 LEU A N 1
ATOM 736 C CA . LEU A 1 89 ? 9.829 -2.982 1.971 1.00 85.25 89 LEU A CA 1
ATOM 737 C C . LEU A 1 89 ? 10.790 -3.000 0.767 1.00 85.25 89 LEU A C 1
ATOM 739 O O . LEU A 1 89 ? 10.867 -4.007 0.062 1.00 85.25 89 LEU A O 1
ATOM 743 N N . GLN A 1 90 ? 11.541 -1.922 0.521 1.00 86.81 90 GLN A N 1
ATOM 744 C CA . GLN A 1 90 ? 12.576 -1.896 -0.520 1.00 86.81 90 GLN A CA 1
ATOM 745 C C . GLN A 1 90 ? 13.752 -2.830 -0.204 1.00 86.81 90 GLN A C 1
ATOM 747 O O . GLN A 1 90 ? 14.395 -3.326 -1.136 1.00 86.81 90 GLN A O 1
ATOM 752 N N . LYS A 1 91 ? 14.030 -3.100 1.082 1.00 86.31 91 LYS A N 1
ATOM 753 C CA . LYS A 1 91 ? 15.148 -3.959 1.486 1.00 86.31 91 LYS A CA 1
ATOM 754 C C . LYS A 1 91 ? 14.962 -5.372 0.929 1.00 86.31 91 LYS A C 1
ATOM 756 O O . LYS A 1 91 ? 13.897 -5.985 1.016 1.00 86.31 91 LYS A O 1
ATOM 761 N N . ARG A 1 92 ? 16.031 -5.903 0.337 1.00 82.44 92 ARG A N 1
ATOM 762 C CA . ARG A 1 92 ? 16.075 -7.280 -0.161 1.00 82.44 92 ARG A CA 1
ATOM 763 C C . ARG A 1 92 ? 16.125 -8.226 1.036 1.00 82.44 92 ARG A C 1
ATOM 765 O O . ARG A 1 92 ? 16.952 -8.036 1.919 1.00 82.44 92 ARG A O 1
ATOM 772 N N . ALA A 1 93 ? 15.288 -9.263 1.036 1.00 82.25 93 ALA A N 1
ATOM 773 C CA . ALA A 1 93 ? 15.377 -10.296 2.067 1.00 82.25 93 ALA A CA 1
ATOM 774 C C . ALA A 1 93 ? 16.767 -10.949 2.043 1.00 82.25 93 ALA A C 1
ATOM 776 O O . ALA A 1 93 ? 17.278 -11.221 0.953 1.00 82.25 93 ALA A O 1
ATOM 777 N N . ASN A 1 94 ? 17.345 -11.226 3.211 1.00 81.38 94 ASN A N 1
ATOM 778 C CA . ASN A 1 94 ? 18.599 -11.960 3.345 1.00 81.38 94 ASN A CA 1
ATOM 779 C C . ASN A 1 94 ? 18.332 -13.279 4.089 1.00 81.38 94 ASN A C 1
ATOM 781 O O . ASN A 1 94 ? 18.346 -13.281 5.313 1.00 81.38 94 ASN A O 1
ATOM 785 N N . PRO A 1 95 ? 17.963 -14.361 3.377 1.00 77.56 95 PRO A N 1
ATOM 786 C CA . PRO A 1 95 ? 17.656 -15.630 4.028 1.00 77.56 95 PRO A CA 1
ATOM 787 C C . PRO A 1 95 ? 18.934 -16.257 4.595 1.00 77.56 95 PRO A C 1
ATOM 789 O O . PRO A 1 95 ? 19.937 -16.290 3.887 1.00 77.56 95 PRO A O 1
ATOM 792 N N . GLU A 1 96 ? 18.863 -16.789 5.816 1.00 77.69 96 GLU A N 1
ATOM 793 C CA . GLU A 1 96 ? 19.967 -17.504 6.485 1.00 77.69 96 GLU A CA 1
ATOM 794 C C . GLU A 1 96 ? 20.434 -18.709 5.658 1.00 77.69 96 GLU A C 1
ATOM 796 O O . GLU A 1 96 ? 21.604 -18.846 5.329 1.00 77.69 96 GLU A O 1
ATOM 801 N N . ASN A 1 97 ? 19.483 -19.532 5.208 1.00 79.25 97 ASN A N 1
ATOM 802 C CA . ASN A 1 97 ? 19.750 -20.676 4.342 1.00 79.25 97 ASN A CA 1
ATOM 803 C C . ASN A 1 97 ? 19.614 -20.291 2.864 1.00 79.25 97 ASN A C 1
ATOM 805 O O . ASN A 1 97 ? 18.495 -20.045 2.391 1.00 79.25 97 ASN A O 1
ATOM 809 N N . LEU A 1 98 ? 20.733 -20.273 2.131 1.00 76.44 98 LEU A N 1
ATOM 810 C CA . LEU A 1 98 ? 20.798 -19.886 0.714 1.00 76.44 98 LEU A CA 1
ATOM 811 C C . LEU A 1 98 ? 20.187 -20.924 -0.235 1.00 76.44 98 LEU A C 1
ATOM 813 O O . LEU A 1 98 ? 19.730 -20.551 -1.316 1.00 76.44 98 LEU A O 1
ATOM 817 N N . VAL A 1 99 ? 20.127 -22.192 0.171 1.00 79.56 99 VAL A N 1
ATOM 818 C CA . VAL A 1 99 ? 19.597 -23.306 -0.627 1.00 79.56 99 VAL A CA 1
ATOM 819 C C . VAL A 1 99 ? 18.215 -23.709 -0.102 1.00 79.56 99 VAL A C 1
ATOM 821 O O . VAL A 1 99 ? 17.963 -23.743 1.103 1.00 79.56 99 VAL A O 1
ATOM 824 N N . GLY A 1 100 ? 17.258 -23.893 -1.012 1.00 76.00 100 GLY A N 1
ATOM 825 C CA . GLY A 1 100 ? 15.908 -24.362 -0.704 1.00 76.00 100 GLY A CA 1
ATOM 826 C C . GLY A 1 100 ? 15.851 -25.877 -0.515 1.00 76.00 100 GLY A C 1
ATOM 827 O O . GLY A 1 100 ? 16.779 -26.585 -0.883 1.00 76.00 100 GLY A O 1
ATOM 828 N N . LYS A 1 101 ? 14.715 -26.390 -0.020 1.00 79.44 101 LYS A N 1
ATOM 829 C CA . LYS A 1 101 ? 14.474 -27.841 0.135 1.00 79.44 101 LYS A CA 1
ATOM 830 C C . LYS A 1 101 ? 14.621 -28.639 -1.175 1.00 79.44 101 LYS A C 1
ATOM 832 O O . LYS A 1 101 ? 14.763 -29.846 -1.145 1.00 79.44 101 LYS A O 1
ATOM 837 N N . ASN A 1 102 ? 14.578 -27.957 -2.318 1.00 80.81 102 ASN A N 1
ATOM 838 C CA . ASN A 1 102 ? 14.701 -28.509 -3.666 1.00 80.81 102 ASN A CA 1
ATOM 839 C C . ASN A 1 102 ? 16.115 -28.364 -4.269 1.00 80.81 102 ASN A C 1
ATOM 841 O O . ASN A 1 102 ? 16.249 -28.387 -5.490 1.00 80.81 102 ASN A O 1
ATOM 845 N N . GLY A 1 103 ? 17.144 -28.082 -3.460 1.00 78.81 103 GLY A N 1
ATOM 846 C CA . GLY A 1 103 ? 18.532 -27.918 -3.920 1.00 78.81 103 GLY A CA 1
ATOM 847 C C . GLY A 1 103 ? 18.813 -26.637 -4.720 1.00 78.81 103 GLY A C 1
ATOM 848 O O . GLY A 1 103 ? 19.960 -26.338 -5.038 1.00 78.81 103 GLY A O 1
ATOM 849 N N . ARG A 1 104 ? 17.792 -25.825 -5.032 1.00 78.00 104 ARG A N 1
ATOM 850 C CA . ARG A 1 104 ? 17.952 -24.565 -5.778 1.00 78.00 104 ARG A CA 1
ATOM 851 C C . ARG A 1 104 ? 18.215 -23.392 -4.839 1.00 78.00 104 ARG A C 1
ATOM 853 O O . ARG A 1 104 ? 17.658 -23.319 -3.744 1.00 78.00 104 ARG A O 1
ATOM 860 N N . MET A 1 105 ? 18.990 -22.408 -5.301 1.00 78.62 105 MET A N 1
ATOM 861 C CA . MET A 1 105 ? 19.170 -21.143 -4.580 1.00 78.62 105 MET A CA 1
ATOM 862 C C . MET A 1 105 ? 17.820 -20.469 -4.291 1.00 78.62 105 MET A C 1
ATOM 864 O O . MET A 1 105 ? 17.010 -20.238 -5.197 1.00 78.62 105 MET A O 1
ATOM 868 N N . LYS A 1 106 ? 17.582 -20.080 -3.034 1.00 77.81 106 LYS A N 1
ATOM 869 C CA . LYS A 1 106 ? 16.369 -19.356 -2.647 1.00 77.81 106 LYS A CA 1
ATOM 870 C C . LYS A 1 106 ? 16.328 -17.996 -3.331 1.00 77.81 106 LYS A C 1
ATOM 872 O O . LYS A 1 106 ? 17.217 -17.150 -3.189 1.00 77.81 106 LYS A O 1
ATOM 877 N N . ARG A 1 107 ? 15.221 -17.724 -4.022 1.00 74.88 107 ARG A N 1
ATOM 878 C CA . ARG A 1 107 ? 14.961 -16.393 -4.565 1.00 74.88 107 ARG A CA 1
ATOM 879 C C . ARG A 1 107 ? 14.753 -15.420 -3.409 1.00 74.88 107 ARG A C 1
ATOM 881 O O . ARG A 1 107 ? 13.743 -15.471 -2.714 1.00 74.88 107 ARG A O 1
ATOM 888 N N . LYS A 1 108 ? 15.685 -14.481 -3.236 1.00 80.00 108 LYS A N 1
ATOM 889 C CA . LYS A 1 108 ? 15.509 -13.383 -2.276 1.00 80.00 108 LYS A CA 1
ATOM 890 C C . LYS A 1 108 ? 14.231 -12.604 -2.631 1.00 80.00 108 LYS A C 1
ATOM 892 O O . LYS A 1 108 ? 14.094 -12.149 -3.773 1.00 80.00 108 LYS A O 1
ATOM 897 N N . LYS A 1 109 ? 13.311 -12.456 -1.673 1.00 77.69 109 LYS A N 1
ATOM 898 C CA . LYS A 1 109 ? 12.058 -11.698 -1.830 1.00 77.69 109 LYS A CA 1
ATOM 899 C C . LYS A 1 109 ? 12.367 -10.234 -2.170 1.00 77.69 109 LYS A C 1
ATOM 901 O O . LYS A 1 109 ? 13.283 -9.646 -1.593 1.00 77.69 109 LYS A O 1
ATOM 906 N N . ARG A 1 110 ? 11.630 -9.663 -3.130 1.00 81.88 110 ARG A N 1
ATOM 907 C CA . ARG A 1 110 ? 11.789 -8.278 -3.610 1.00 81.88 110 ARG A CA 1
ATOM 908 C C . ARG A 1 110 ? 10.416 -7.649 -3.819 1.00 81.88 110 ARG A C 1
ATOM 910 O O . ARG A 1 110 ? 9.639 -8.169 -4.615 1.00 81.88 110 ARG A O 1
ATOM 917 N N . PHE A 1 111 ? 10.151 -6.516 -3.174 1.00 86.44 111 PHE A N 1
ATOM 918 C CA . PHE A 1 111 ? 8.915 -5.754 -3.381 1.00 86.44 111 PHE A CA 1
ATOM 919 C C . PHE A 1 111 ? 9.069 -4.592 -4.365 1.00 86.44 111 PHE A C 1
ATOM 921 O O . PHE A 1 111 ? 8.082 -3.940 -4.675 1.00 86.44 111 PHE A O 1
ATOM 928 N N . GLY A 1 112 ? 10.271 -4.352 -4.906 1.00 88.44 112 GLY A N 1
ATOM 929 C CA . GLY A 1 112 ? 10.544 -3.199 -5.774 1.00 88.44 112 GLY A CA 1
ATOM 930 C C . GLY A 1 112 ? 9.580 -3.060 -6.957 1.00 88.44 112 GLY A C 1
ATOM 931 O O . GLY A 1 112 ? 9.163 -1.950 -7.269 1.00 88.44 112 GLY A O 1
ATOM 932 N N . ARG A 1 113 ? 9.145 -4.176 -7.564 1.00 86.62 113 ARG A N 1
ATOM 933 C CA . ARG A 1 113 ? 8.134 -4.141 -8.633 1.00 86.62 113 ARG A CA 1
ATOM 934 C C . ARG A 1 113 ? 6.776 -3.664 -8.116 1.00 86.62 113 ARG A C 1
ATOM 936 O O . ARG A 1 113 ? 6.218 -2.727 -8.669 1.00 86.62 113 ARG A O 1
ATOM 943 N N . SER A 1 114 ? 6.282 -4.255 -7.030 1.00 88.19 114 SER A N 1
ATOM 944 C CA . SER A 1 114 ? 5.015 -3.855 -6.412 1.00 88.19 114 SER A CA 1
ATOM 945 C C . SER A 1 114 ? 5.048 -2.409 -5.917 1.00 88.19 114 SER A C 1
ATOM 947 O O . SER A 1 114 ? 4.088 -1.683 -6.133 1.00 88.19 114 SER A O 1
ATOM 949 N N . ILE A 1 115 ? 6.157 -1.966 -5.320 1.00 91.25 115 ILE A N 1
ATOM 950 C CA . ILE A 1 115 ? 6.342 -0.582 -4.862 1.00 91.25 115 ILE A CA 1
ATOM 951 C C . ILE A 1 115 ? 6.330 0.382 -6.054 1.00 91.25 115 ILE A C 1
ATOM 953 O O . ILE A 1 115 ? 5.621 1.382 -5.997 1.00 91.25 115 ILE A O 1
ATOM 957 N N . LYS A 1 116 ? 7.041 0.063 -7.149 1.00 90.00 116 LYS A N 1
ATOM 958 C CA . LYS A 1 116 ? 7.017 0.855 -8.393 1.00 90.00 116 LYS A CA 1
ATOM 959 C C . LYS A 1 116 ? 5.599 0.988 -8.951 1.00 90.00 116 LYS A C 1
ATOM 961 O O . LYS A 1 116 ? 5.261 2.046 -9.462 1.00 90.00 116 LYS A O 1
ATOM 966 N N . ASN A 1 117 ? 4.798 -0.074 -8.889 1.00 89.25 117 ASN A N 1
ATOM 967 C CA . ASN A 1 117 ? 3.500 -0.106 -9.564 1.00 89.25 117 ASN A CA 1
ATOM 968 C C . ASN A 1 117 ? 2.352 0.427 -8.702 1.00 89.25 117 ASN A C 1
ATOM 970 O O . ASN A 1 117 ? 1.410 0.991 -9.245 1.00 89.25 117 ASN A O 1
ATOM 974 N N . ARG A 1 118 ? 2.411 0.227 -7.381 1.00 89.69 118 ARG A N 1
ATOM 975 C CA . ARG A 1 118 ? 1.376 0.669 -6.432 1.00 89.69 118 ARG A CA 1
ATOM 976 C C . ARG A 1 118 ? 1.674 2.027 -5.809 1.00 89.69 118 ARG A C 1
ATOM 978 O O . ARG A 1 118 ? 0.760 2.650 -5.299 1.00 89.69 118 ARG A O 1
ATOM 985 N N . CYS A 1 119 ? 2.938 2.454 -5.824 1.00 93.12 119 CYS A N 1
ATOM 986 C CA . CYS A 1 119 ? 3.398 3.741 -5.304 1.00 93.12 119 CYS A CA 1
ATOM 987 C C . CYS A 1 119 ? 2.809 4.117 -3.921 1.00 93.12 119 CYS A C 1
ATOM 989 O O . CYS A 1 119 ? 2.371 5.253 -3.753 1.00 93.12 119 CYS A O 1
ATOM 991 N N . PRO A 1 120 ? 2.815 3.216 -2.913 1.00 92.62 120 PRO A N 1
ATOM 992 C CA . PRO A 1 120 ? 2.095 3.440 -1.653 1.00 92.62 120 PRO A CA 1
ATOM 993 C C . PRO A 1 120 ? 2.552 4.705 -0.914 1.00 92.62 120 PRO A C 1
ATOM 995 O O . PRO A 1 120 ? 1.724 5.447 -0.405 1.00 92.62 120 PRO A O 1
ATOM 998 N N . GLY A 1 121 ? 3.857 5.002 -0.929 1.00 93.69 121 GLY A N 1
ATOM 999 C CA . GLY A 1 121 ? 4.382 6.229 -0.324 1.00 93.69 121 GLY A CA 1
ATOM 1000 C C . GLY A 1 121 ? 3.953 7.505 -1.055 1.00 93.69 121 GLY A C 1
ATOM 1001 O O . GLY A 1 121 ? 3.740 8.522 -0.412 1.00 93.69 121 GLY A O 1
ATOM 1002 N N . TYR A 1 122 ? 3.779 7.458 -2.381 1.00 95.19 122 TYR A N 1
ATOM 1003 C CA . TYR A 1 122 ? 3.267 8.606 -3.138 1.00 95.19 122 TYR A CA 1
ATOM 1004 C C . TYR A 1 122 ? 1.776 8.823 -2.871 1.00 95.19 122 TYR A C 1
ATOM 1006 O O . TYR A 1 122 ? 1.354 9.963 -2.729 1.00 95.19 122 TYR A O 1
ATOM 1014 N N . MET A 1 123 ? 0.999 7.741 -2.751 1.00 95.94 123 MET A N 1
ATOM 1015 C CA . MET A 1 123 ? -0.413 7.821 -2.369 1.00 95.94 123 MET A CA 1
ATOM 1016 C C . MET A 1 123 ? -0.578 8.459 -0.987 1.00 95.94 123 MET A C 1
ATOM 1018 O O . MET A 1 123 ? -1.297 9.443 -0.879 1.00 95.94 123 MET A O 1
ATOM 1022 N N . GLN A 1 124 ? 0.159 7.990 0.028 1.00 96.06 124 GLN A N 1
ATOM 1023 C CA . GLN A 1 124 ? 0.129 8.591 1.368 1.00 96.06 124 GLN A CA 1
ATOM 1024 C C . GLN A 1 124 ? 0.577 10.058 1.363 1.00 96.06 124 GLN A C 1
ATOM 1026 O O . GLN A 1 124 ? -0.097 10.899 1.945 1.00 96.06 124 GLN A O 1
ATOM 1031 N N . ALA A 1 125 ? 1.653 10.395 0.643 1.00 96.75 125 ALA A N 1
ATOM 1032 C CA . ALA A 1 125 ? 2.106 11.782 0.527 1.00 96.75 125 ALA A CA 1
ATOM 1033 C C . ALA A 1 125 ? 1.055 12.691 -0.133 1.00 96.75 125 ALA A C 1
ATOM 1035 O O . ALA A 1 125 ? 0.875 13.830 0.291 1.00 96.75 125 ALA A O 1
ATOM 1036 N N . LYS A 1 126 ? 0.345 12.195 -1.156 1.00 97.81 126 LYS A N 1
ATOM 1037 C CA . LYS A 1 126 ? -0.737 12.940 -1.809 1.00 97.81 126 LYS A CA 1
ATOM 1038 C C . LYS A 1 126 ? -1.992 13.037 -0.955 1.00 97.81 126 LYS A C 1
ATOM 1040 O O . LYS A 1 126 ? -2.596 14.103 -0.951 1.00 97.81 126 LYS A O 1
ATOM 1045 N N . ALA A 1 127 ? -2.339 11.990 -0.210 1.00 97.88 127 ALA A N 1
ATOM 1046 C CA . ALA A 1 127 ? -3.411 12.038 0.778 1.00 97.88 127 ALA A CA 1
ATOM 1047 C C . ALA A 1 127 ? -3.114 13.097 1.842 1.00 97.88 127 ALA A C 1
ATOM 1049 O O . ALA A 1 127 ? -3.921 13.999 2.029 1.00 97.88 127 ALA A O 1
ATOM 1050 N N . LYS A 1 128 ? -1.919 13.058 2.442 1.00 98.06 128 LYS A N 1
ATOM 1051 C CA . LYS A 1 128 ? -1.469 14.061 3.410 1.00 98.06 128 LYS A CA 1
ATOM 1052 C C . LYS A 1 128 ? -1.584 15.478 2.852 1.00 98.06 128 LYS A C 1
ATOM 1054 O O . LYS A 1 128 ? -2.286 16.299 3.428 1.00 98.06 128 LYS A O 1
ATOM 1059 N N . GLN A 1 129 ? -0.979 15.718 1.686 1.00 98.19 129 GLN A N 1
ATOM 1060 C CA . GLN A 1 129 ? -1.022 17.022 1.027 1.00 98.19 129 GLN A CA 1
ATOM 1061 C C . GLN A 1 129 ? -2.460 17.511 0.809 1.00 98.19 129 GLN A C 1
ATOM 1063 O O . GLN A 1 129 ? -2.768 18.647 1.154 1.00 98.19 129 GLN A O 1
ATOM 1068 N N . LEU A 1 130 ? -3.330 16.679 0.221 1.00 98.31 130 LEU A N 1
ATOM 1069 C CA . LEU A 1 130 ? -4.689 17.099 -0.114 1.00 98.31 130 LEU A CA 1
ATOM 1070 C C . LEU A 1 130 ? -5.505 17.399 1.142 1.00 98.31 130 LEU A C 1
ATOM 1072 O O . LEU A 1 130 ? -6.115 18.464 1.213 1.00 98.31 130 LEU A O 1
ATOM 1076 N N . PHE A 1 131 ? -5.507 16.489 2.120 1.00 98.44 131 PHE A N 1
ATOM 1077 C CA . PHE A 1 131 ? -6.279 16.658 3.349 1.00 98.44 131 PHE A CA 1
ATOM 1078 C C . PHE A 1 131 ? -5.839 17.922 4.094 1.00 98.44 131 PHE A C 1
ATOM 1080 O O . PHE A 1 131 ? -6.681 18.779 4.338 1.00 98.44 131 PHE A O 1
ATOM 1087 N N . GLU A 1 132 ? -4.536 18.109 4.326 1.00 97.56 132 GLU A N 1
ATOM 1088 C CA . GLU A 1 132 ? -4.013 19.299 5.014 1.00 97.56 132 GLU A CA 1
ATOM 1089 C C . GLU A 1 132 ? -4.322 20.599 4.247 1.00 97.56 132 GLU A C 1
ATOM 1091 O O . GLU A 1 132 ? -4.732 21.588 4.847 1.00 97.56 132 GLU A O 1
ATOM 1096 N N . SER A 1 133 ? -4.200 20.602 2.912 1.00 97.69 133 SER A N 1
ATOM 1097 C CA . SER A 1 133 ? -4.465 21.802 2.095 1.00 97.69 133 SER A CA 1
ATOM 1098 C C . SER A 1 133 ? -5.945 22.189 1.974 1.00 97.69 133 SER A C 1
ATOM 1100 O O . SER A 1 133 ? -6.248 23.300 1.551 1.00 97.69 133 SER A O 1
ATOM 1102 N N . THR A 1 134 ? -6.867 21.287 2.323 1.00 97.31 134 THR A N 1
ATOM 1103 C CA . THR A 1 134 ? -8.325 21.480 2.184 1.00 97.31 134 THR A CA 1
ATOM 1104 C C . THR A 1 134 ? -9.045 21.481 3.536 1.00 97.31 134 THR A C 1
ATOM 1106 O O . THR A 1 134 ? -10.234 21.162 3.610 1.00 97.31 134 THR A O 1
ATOM 1109 N N . GLY A 1 135 ? -8.319 21.785 4.618 1.00 96.69 135 GLY A N 1
ATOM 1110 C CA . GLY A 1 135 ? -8.860 21.867 5.980 1.00 96.69 135 GLY A CA 1
ATOM 1111 C C . GLY A 1 135 ? -9.218 20.521 6.622 1.00 96.69 135 GLY A C 1
ATOM 1112 O O . GLY A 1 135 ? -9.819 20.498 7.691 1.00 96.69 135 GLY A O 1
ATOM 1113 N N . GLY A 1 136 ? -8.868 19.401 5.986 1.00 97.31 136 GLY A N 1
ATOM 1114 C CA . GLY A 1 136 ? -8.997 18.065 6.558 1.00 97.31 136 GLY A CA 1
ATOM 1115 C C . GLY A 1 136 ? -7.804 17.681 7.440 1.00 97.31 136 GLY A C 1
ATOM 1116 O O . GLY A 1 136 ? -6.783 18.365 7.503 1.00 97.31 136 GLY A O 1
ATOM 1117 N N . MET A 1 137 ? -7.918 16.533 8.101 1.00 97.06 137 MET A N 1
ATOM 1118 C CA . MET A 1 137 ? -6.886 15.954 8.957 1.00 97.06 137 MET A CA 1
ATOM 1119 C C . MET A 1 137 ? -6.268 14.711 8.320 1.00 97.06 137 MET A C 1
ATOM 1121 O O . MET A 1 137 ? -6.972 13.836 7.813 1.00 97.06 137 MET A O 1
ATOM 1125 N N . TYR A 1 138 ? -4.946 14.595 8.417 1.00 97.81 138 TYR A N 1
ATOM 1126 C CA . TYR A 1 138 ? -4.199 13.388 8.080 1.00 97.81 138 TYR A CA 1
ATOM 1127 C C . TYR A 1 138 ? -3.443 12.905 9.320 1.00 97.81 138 TYR A C 1
ATOM 1129 O O . TYR A 1 138 ? -2.638 13.640 9.889 1.00 97.81 138 TYR A O 1
ATOM 1137 N N . VAL A 1 139 ? -3.702 11.668 9.744 1.00 97.06 139 VAL A N 1
ATOM 1138 C CA . VAL A 1 139 ? -3.170 11.105 10.991 1.00 97.06 139 VAL A CA 1
ATOM 1139 C C . VAL A 1 139 ? -2.432 9.801 10.710 1.00 97.06 139 VAL A C 1
ATOM 1141 O O . VAL A 1 139 ? -2.990 8.864 10.137 1.00 97.06 139 VAL A O 1
ATOM 1144 N N . GLU A 1 140 ? -1.185 9.719 11.174 1.00 96.81 140 GLU A N 1
ATOM 1145 C CA . GLU A 1 140 ? -0.405 8.480 11.193 1.00 96.81 140 GLU A CA 1
ATOM 1146 C C . GLU A 1 140 ? -0.366 7.916 12.611 1.00 96.81 140 GLU A C 1
ATOM 1148 O O . GLU A 1 140 ? 0.138 8.558 13.533 1.00 96.81 140 GLU A O 1
ATOM 1153 N N . VAL A 1 141 ? -0.888 6.705 12.793 1.00 96.62 141 VAL A N 1
ATOM 1154 C CA . VAL A 1 141 ? -0.913 6.065 14.115 1.00 96.62 141 VAL A CA 1
ATOM 1155 C C . VAL A 1 141 ? 0.482 5.571 14.529 1.00 96.62 141 VAL A C 1
ATOM 1157 O O . VAL A 1 141 ? 1.319 5.274 13.670 1.00 96.62 141 VAL A O 1
ATOM 1160 N N . PRO A 1 142 ? 0.764 5.396 15.834 1.00 95.31 142 PRO A N 1
ATOM 1161 C CA . PRO A 1 142 ? 2.024 4.810 16.276 1.00 95.31 142 PRO A CA 1
ATOM 1162 C C . PRO A 1 142 ? 2.262 3.416 15.681 1.00 95.31 142 PRO A C 1
ATOM 1164 O O . PRO A 1 142 ? 1.344 2.609 15.557 1.00 95.31 142 PRO A O 1
ATOM 1167 N N . ILE A 1 143 ? 3.522 3.064 15.403 1.00 91.06 143 ILE A N 1
ATOM 1168 C CA . ILE A 1 143 ? 3.887 1.728 14.878 1.00 91.06 143 ILE A CA 1
ATOM 1169 C C . ILE A 1 143 ? 3.383 0.598 15.798 1.00 91.06 143 ILE A C 1
ATOM 1171 O O . ILE A 1 143 ? 3.035 -0.486 15.328 1.00 91.06 143 ILE A O 1
ATOM 1175 N N . LEU A 1 144 ? 3.331 0.855 17.108 1.00 92.12 144 LEU A N 1
ATOM 1176 C CA . LEU A 1 144 ? 2.885 -0.104 18.121 1.00 92.12 144 LEU A CA 1
ATOM 1177 C C . LEU A 1 144 ? 1.364 -0.318 18.150 1.00 92.12 144 LEU A C 1
ATOM 1179 O O . LEU A 1 144 ? 0.923 -1.289 18.767 1.00 92.12 144 LEU A O 1
ATOM 1183 N N . TYR A 1 145 ? 0.592 0.506 17.432 1.00 93.94 145 TYR A N 1
ATOM 1184 C CA . TYR A 1 145 ? -0.864 0.394 17.320 1.00 93.94 145 TYR A CA 1
ATOM 1185 C C . TYR A 1 145 ? -1.306 -0.954 16.734 1.00 93.94 145 TYR A C 1
ATOM 1187 O O . TYR A 1 145 ? -2.311 -1.509 17.155 1.00 93.94 145 TYR A O 1
ATOM 1195 N N . ARG A 1 146 ? -0.531 -1.508 15.784 1.00 93.06 146 ARG A N 1
ATOM 1196 C CA . ARG A 1 146 ? -0.641 -2.894 15.273 1.00 93.06 146 ARG A CA 1
ATOM 1197 C C . ARG A 1 146 ? -2.088 -3.363 15.013 1.00 93.06 146 ARG A C 1
ATOM 1199 O O . ARG A 1 146 ? -2.440 -4.487 15.371 1.00 93.06 146 ARG A O 1
ATOM 1206 N N . ALA A 1 147 ? -2.893 -2.543 14.327 1.00 94.25 147 ALA A N 1
ATOM 1207 C CA . ALA A 1 147 ? -4.317 -2.804 14.065 1.00 94.25 147 ALA A CA 1
ATOM 1208 C C . ALA A 1 147 ? -4.569 -4.219 13.519 1.00 94.25 147 ALA A C 1
ATOM 1210 O O . ALA A 1 147 ? -5.414 -4.948 14.018 1.00 94.25 147 ALA A O 1
ATOM 1211 N N . SER A 1 148 ? -3.755 -4.672 12.560 1.00 92.31 148 SER A N 1
ATOM 1212 C CA . SER A 1 148 ? -3.923 -6.002 11.949 1.00 92.31 148 SER A CA 1
ATOM 1213 C C . SER A 1 148 ? -3.685 -7.211 12.874 1.00 92.31 148 SER A C 1
ATOM 1215 O O . SER A 1 148 ? -3.848 -8.352 12.429 1.00 92.31 148 SER A O 1
ATOM 1217 N N . GLN A 1 149 ? -3.262 -6.983 14.120 1.00 94.88 149 GLN A N 1
ATOM 1218 C CA . GLN A 1 149 ? -3.024 -8.011 15.134 1.00 94.88 149 GLN A CA 1
ATOM 1219 C C . GLN A 1 149 ? -4.007 -7.924 16.306 1.00 94.88 149 GLN A C 1
ATOM 1221 O O . GLN A 1 149 ? -4.215 -8.934 16.965 1.00 94.88 149 GLN A O 1
ATOM 1226 N N . TYR A 1 150 ? -4.592 -6.759 16.582 1.00 96.50 150 TYR A N 1
ATOM 1227 C CA . TYR A 1 150 ? -5.468 -6.583 17.739 1.00 96.50 150 TYR A CA 1
ATOM 1228 C C . TYR A 1 150 ? -6.805 -7.316 17.561 1.00 96.50 150 TYR A C 1
ATOM 1230 O O . TYR A 1 150 ? -7.365 -7.339 16.468 1.00 96.50 150 TYR A O 1
ATOM 1238 N N . ASP A 1 151 ? -7.321 -7.903 18.632 1.00 97.25 151 ASP A N 1
ATOM 1239 C CA . ASP A 1 151 ? -8.637 -8.524 18.722 1.00 97.25 151 ASP A CA 1
ATOM 1240 C C . ASP A 1 151 ? -9.437 -7.814 19.821 1.00 97.25 151 ASP A C 1
ATOM 1242 O O . ASP A 1 151 ? -9.048 -7.832 20.987 1.00 97.25 151 ASP A O 1
ATOM 1246 N N . HIS A 1 152 ? -10.541 -7.159 19.451 1.00 96.50 152 HIS A N 1
ATOM 1247 C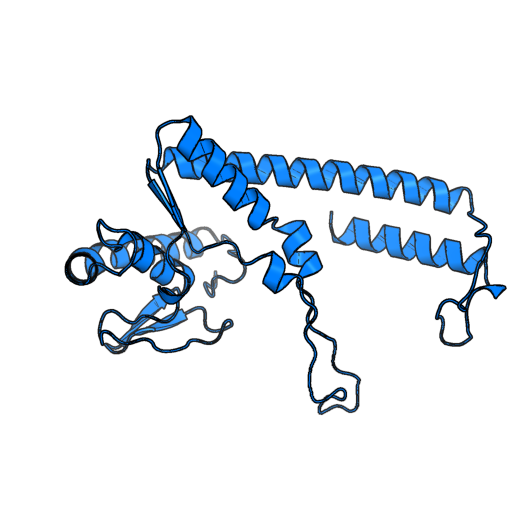 CA . HIS A 1 152 ? -11.334 -6.354 20.383 1.00 96.50 152 HIS A CA 1
ATOM 1248 C C . HIS A 1 152 ? -12.214 -7.202 21.314 1.00 96.50 152 HIS A C 1
ATOM 1250 O O . HIS A 1 152 ? -12.667 -6.699 22.346 1.00 96.50 152 HIS A O 1
ATOM 1256 N N . THR A 1 153 ? -12.444 -8.470 20.958 1.00 96.69 153 THR A N 1
ATOM 1257 C CA . THR A 1 153 ? -13.316 -9.396 21.699 1.00 96.69 153 THR A CA 1
ATOM 1258 C C . THR A 1 153 ? -12.590 -9.990 22.902 1.00 96.69 153 THR A C 1
ATOM 1260 O O . THR A 1 153 ? -13.177 -10.140 23.969 1.00 96.69 153 THR A O 1
ATOM 1263 N N . SER A 1 154 ? -11.285 -10.239 22.758 1.00 96.00 154 SER A N 1
ATOM 1264 C CA . SER A 1 154 ? -10.400 -10.705 23.831 1.00 96.00 154 SER A CA 1
ATOM 1265 C C . SER A 1 154 ? -9.481 -9.623 24.395 1.00 96.00 154 SER A C 1
ATOM 1267 O O . SER A 1 154 ? -8.808 -9.867 25.388 1.00 96.00 154 SER A O 1
ATOM 1269 N N . ASP A 1 155 ? -9.444 -8.435 23.784 1.00 95.62 155 ASP A N 1
ATOM 1270 C CA . ASP A 1 155 ? -8.549 -7.331 24.150 1.00 95.62 155 ASP A CA 1
ATOM 1271 C C . ASP A 1 155 ? -7.054 -7.707 24.094 1.00 95.62 155 ASP A C 1
ATOM 1273 O O . ASP A 1 155 ? -6.231 -7.248 24.887 1.00 95.62 155 ASP A O 1
ATOM 1277 N N . THR A 1 156 ? -6.680 -8.550 23.127 1.00 96.12 156 THR A N 1
ATOM 1278 C CA . THR A 1 156 ? -5.307 -9.052 22.973 1.00 96.12 156 THR A CA 1
ATOM 1279 C C . THR A 1 156 ? -4.748 -8.827 21.570 1.00 96.12 156 THR A C 1
ATOM 1281 O O . THR A 1 156 ? -5.473 -8.600 20.605 1.00 96.12 156 THR A O 1
ATOM 1284 N N . TYR A 1 157 ? -3.420 -8.883 21.437 1.00 96.31 157 TYR A N 1
ATOM 1285 C CA . TYR A 1 157 ? -2.739 -8.831 20.142 1.00 96.31 157 TYR A CA 1
ATOM 1286 C C . TYR A 1 157 ? -2.363 -10.241 19.697 1.00 96.31 157 TYR A C 1
ATOM 1288 O O . TYR A 1 157 ? -1.435 -10.846 20.230 1.00 96.31 157 TYR A O 1
ATOM 1296 N N . ILE A 1 158 ? -3.048 -10.736 18.6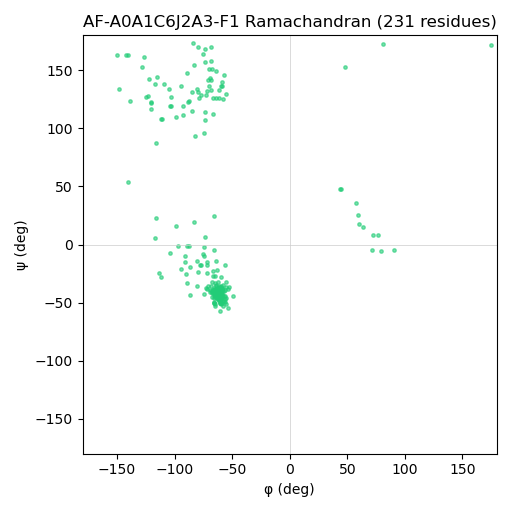72 1.00 95.50 158 ILE A N 1
ATOM 1297 C CA . ILE A 1 158 ? -2.880 -12.076 18.116 1.00 95.50 158 ILE A CA 1
ATOM 1298 C C . ILE A 1 158 ? -2.256 -11.951 16.716 1.00 95.50 158 ILE A C 1
ATOM 1300 O O . ILE A 1 158 ? -2.934 -11.524 15.774 1.00 95.50 158 ILE A O 1
ATOM 1304 N N . PRO A 1 159 ? -0.974 -12.322 16.527 1.00 94.25 159 PRO A N 1
ATOM 1305 C CA . PRO A 1 159 ? -0.308 -12.249 15.231 1.00 94.25 159 PRO A CA 1
ATOM 1306 C C . PRO A 1 159 ? -1.014 -13.076 14.151 1.00 94.25 159 PRO A C 1
ATOM 1308 O O . PRO A 1 159 ? -1.370 -14.233 14.358 1.00 94.25 159 PRO A O 1
ATOM 1311 N N . LYS A 1 160 ? -1.157 -12.499 12.953 1.00 92.25 160 LYS A N 1
ATOM 1312 C CA . LYS A 1 160 ? -1.837 -13.134 11.811 1.00 92.25 160 LYS A CA 1
ATOM 1313 C C . LYS A 1 160 ? -0.897 -13.231 10.617 1.00 92.25 160 LYS A C 1
ATOM 1315 O O . LYS A 1 160 ? -0.106 -12.321 10.346 1.00 92.25 160 LYS A O 1
ATOM 1320 N N . LYS A 1 161 ? -0.977 -14.333 9.867 1.00 90.94 161 LYS A N 1
ATOM 1321 C CA . LYS A 1 161 ? -0.164 -14.513 8.652 1.00 90.94 161 LYS A CA 1
ATOM 1322 C C . LYS A 1 161 ? -0.643 -13.555 7.560 1.00 90.94 161 LYS A C 1
ATOM 1324 O O . LYS A 1 161 ? -1.837 -13.375 7.364 1.00 90.94 161 LYS A O 1
ATOM 1329 N N . LEU A 1 162 ? 0.278 -13.013 6.757 1.00 85.94 162 LEU A N 1
ATOM 1330 C CA . LEU A 1 162 ? -0.084 -12.098 5.661 1.00 85.94 162 LEU A CA 1
ATOM 1331 C C . LEU A 1 162 ? -1.032 -12.714 4.614 1.00 85.94 162 LEU A C 1
ATOM 1333 O O . LEU A 1 162 ? -1.766 -11.985 3.950 1.00 85.94 162 LEU A O 1
ATOM 1337 N N . SER A 1 163 ? -0.985 -14.037 4.443 1.00 89.69 163 SER A N 1
ATOM 1338 C CA . SER A 1 163 ? -1.856 -14.795 3.538 1.00 89.69 163 SER A CA 1
ATOM 1339 C C . SER A 1 163 ? -3.261 -15.027 4.095 1.00 89.69 163 SER A C 1
ATOM 1341 O O . SER A 1 163 ? -4.164 -15.351 3.330 1.00 89.69 163 SER A O 1
ATOM 1343 N N . GLN A 1 164 ? -3.455 -14.871 5.404 1.00 93.00 164 GLN A N 1
ATOM 1344 C CA . GLN A 1 164 ? -4.733 -15.080 6.068 1.00 93.00 164 GLN A CA 1
ATOM 1345 C C . GLN A 1 164 ? -5.585 -13.817 5.919 1.00 93.00 164 GLN A C 1
ATOM 1347 O O . GLN A 1 164 ? -5.435 -12.850 6.661 1.00 93.00 164 GLN A O 1
ATOM 1352 N N . ARG A 1 165 ? -6.423 -13.799 4.880 1.00 94.12 165 ARG A N 1
ATOM 1353 C CA . ARG A 1 165 ? -7.257 -12.640 4.525 1.00 94.12 165 ARG A CA 1
ATOM 1354 C C . ARG A 1 165 ? -8.629 -12.629 5.187 1.00 94.12 165 ARG A C 1
ATOM 1356 O O . ARG A 1 165 ? -9.160 -11.552 5.410 1.00 94.12 165 ARG A O 1
ATOM 1363 N N . MET A 1 166 ? -9.129 -13.806 5.545 1.00 94.50 166 MET A N 1
ATOM 1364 C CA . MET A 1 166 ? -10.290 -14.002 6.408 1.00 94.50 166 MET A CA 1
ATOM 1365 C C . MET A 1 166 ? -9.814 -14.729 7.665 1.00 94.50 166 MET A C 1
ATOM 1367 O O . MET A 1 166 ? -9.005 -15.660 7.556 1.00 94.50 166 MET A O 1
ATOM 1371 N N . TYR A 1 167 ? -10.285 -14.326 8.838 1.00 95.12 167 TYR A N 1
ATOM 1372 C CA . TYR A 1 167 ? -9.991 -15.019 10.092 1.00 95.12 167 TYR A CA 1
ATOM 1373 C C . TYR A 1 167 ? -11.133 -14.859 11.089 1.00 95.12 167 TYR A C 1
ATOM 1375 O O . TYR A 1 167 ? -11.978 -13.987 10.920 1.00 95.12 167 TYR A O 1
ATOM 1383 N N . HIS A 1 168 ? -11.140 -15.718 12.104 1.00 96.81 168 HIS A N 1
ATOM 1384 C CA . HIS A 1 168 ? -12.072 -15.628 13.219 1.00 96.81 168 HIS A CA 1
ATOM 1385 C C . HIS A 1 168 ? -11.421 -14.851 14.364 1.00 96.81 168 HIS A C 1
ATOM 1387 O O . HIS A 1 168 ? -10.230 -15.044 14.642 1.00 96.81 168 HIS A O 1
ATOM 1393 N N . LEU A 1 169 ? -12.191 -13.953 14.967 1.00 97.12 169 LEU A N 1
ATOM 1394 C CA . LEU A 1 169 ? -11.898 -13.353 16.263 1.00 97.12 169 LEU A CA 1
ATOM 1395 C C . LEU A 1 169 ? -12.026 -14.412 17.368 1.00 97.12 169 LEU A C 1
ATOM 1397 O O . LEU A 1 169 ? -12.490 -15.529 17.115 1.00 97.12 169 LEU A O 1
ATOM 1401 N N . THR A 1 170 ? -11.595 -14.080 18.585 1.00 97.50 170 THR A N 1
ATOM 1402 C CA . THR A 1 170 ? -11.674 -14.997 19.734 1.00 97.50 170 THR A CA 1
ATOM 1403 C C . THR A 1 170 ? -13.105 -15.453 20.037 1.00 97.50 170 THR A C 1
ATOM 1405 O O . THR A 1 170 ? -13.296 -16.609 20.397 1.00 97.50 170 THR A O 1
ATOM 1408 N N . ASP A 1 171 ? -14.104 -14.594 19.832 1.00 96.69 171 ASP A N 1
ATOM 1409 C CA . ASP A 1 171 ? -15.530 -14.925 19.990 1.00 96.69 171 ASP A CA 1
ATOM 1410 C C . ASP A 1 171 ? -16.112 -15.797 18.854 1.00 96.69 171 ASP A C 1
ATOM 1412 O O . ASP A 1 171 ? -17.287 -16.157 18.883 1.00 96.69 171 ASP A O 1
ATOM 1416 N N . GLY A 1 172 ? -15.311 -16.132 17.837 1.00 97.38 172 GLY A N 1
ATOM 1417 C CA . GLY A 1 172 ? -15.735 -16.894 16.664 1.00 97.38 172 GLY A CA 1
ATOM 1418 C C . GLY A 1 172 ? -16.235 -16.045 15.491 1.00 97.38 172 GLY A C 1
ATOM 1419 O O . GLY A 1 172 ? -16.471 -16.592 14.410 1.00 97.38 172 GLY A O 1
ATOM 1420 N N . THR A 1 173 ? -16.341 -14.721 15.627 1.00 97.31 173 THR A N 1
ATOM 1421 C CA . THR A 1 173 ? -16.796 -13.838 14.545 1.00 97.31 173 THR A CA 1
ATOM 1422 C C . THR A 1 173 ? -15.791 -13.822 13.392 1.00 97.31 173 THR A C 1
ATOM 1424 O O . THR A 1 173 ? -14.608 -13.536 13.573 1.00 97.31 173 THR A O 1
ATOM 1427 N N . LYS A 1 174 ? -16.249 -14.111 12.170 1.00 96.31 174 LYS A N 1
ATOM 1428 C CA . LYS A 1 174 ? -15.405 -14.122 10.966 1.00 96.31 174 LYS A CA 1
ATOM 1429 C C . LYS A 1 174 ? -15.325 -12.735 10.332 1.00 96.31 174 LYS A C 1
ATOM 1431 O O . LYS A 1 174 ? -16.343 -12.209 9.910 1.00 96.31 174 LYS A O 1
ATOM 1436 N N . VAL A 1 175 ? -14.117 -12.204 10.154 1.00 95.94 175 VAL A N 1
ATOM 1437 C CA . VAL A 1 175 ? -13.889 -10.864 9.582 1.00 95.94 175 VAL A CA 1
ATOM 1438 C C . VAL A 1 175 ? -12.884 -10.881 8.428 1.00 95.94 175 VAL A C 1
ATOM 1440 O O . VAL A 1 175 ? -11.983 -11.734 8.368 1.00 95.94 175 VAL A O 1
ATOM 1443 N N . GLN A 1 176 ? -13.003 -9.917 7.511 1.00 95.50 176 GLN A N 1
ATOM 1444 C CA . GLN A 1 176 ? -11.986 -9.616 6.505 1.00 95.50 176 GLN A CA 1
ATOM 1445 C C . GLN A 1 176 ? -10.876 -8.753 7.118 1.00 95.50 176 GLN A C 1
ATOM 1447 O O . GLN A 1 176 ? -11.106 -7.781 7.835 1.00 95.50 176 GLN A O 1
ATOM 1452 N N . ARG A 1 177 ? -9.622 -9.118 6.842 1.00 95.19 177 ARG A N 1
ATOM 1453 C CA . ARG A 1 177 ? -8.455 -8.559 7.533 1.00 95.19 177 ARG A CA 1
ATOM 1454 C C . ARG A 1 177 ? -8.219 -7.072 7.302 1.00 95.19 177 ARG A C 1
ATOM 1456 O O . ARG A 1 177 ? -7.831 -6.376 8.241 1.00 95.19 177 ARG A O 1
ATOM 1463 N N . ASP A 1 178 ? -8.355 -6.618 6.064 1.00 93.50 178 ASP A N 1
ATOM 1464 C CA . ASP A 1 178 ? -8.065 -5.236 5.690 1.00 93.50 178 ASP A CA 1
ATOM 1465 C C . ASP A 1 178 ? -9.186 -4.307 6.197 1.00 93.50 178 ASP A C 1
ATOM 1467 O O . ASP A 1 178 ? -8.886 -3.287 6.816 1.00 93.50 178 ASP A O 1
ATOM 1471 N N . TRP A 1 179 ? -10.453 -4.719 6.056 1.00 96.00 179 TRP A N 1
ATOM 1472 C CA . TRP A 1 179 ? -11.614 -4.049 6.642 1.00 96.00 179 TRP A CA 1
ATOM 1473 C C . TRP A 1 179 ? -11.477 -3.948 8.158 1.00 96.00 179 TRP A C 1
ATOM 1475 O O . TRP A 1 179 ? -11.507 -2.844 8.693 1.00 96.00 179 TRP A O 1
ATOM 1485 N N . TYR A 1 180 ? -11.232 -5.059 8.851 1.00 97.19 180 TYR A N 1
ATOM 1486 C CA . TYR A 1 180 ? -11.162 -5.041 10.308 1.00 97.19 180 TYR A CA 1
ATOM 1487 C C . TYR A 1 180 ? -9.996 -4.181 10.823 1.00 97.19 180 TYR A C 1
ATOM 1489 O O . TYR A 1 180 ? -10.144 -3.448 11.795 1.00 97.19 180 TYR A O 1
ATOM 1497 N N . SER A 1 181 ? -8.853 -4.169 10.122 1.00 96.31 181 SER A N 1
ATOM 1498 C CA . SER A 1 181 ? -7.755 -3.244 10.451 1.00 96.31 181 SER A CA 1
ATOM 1499 C C . SER A 1 181 ? -8.177 -1.777 10.279 1.00 96.31 181 SER A C 1
ATOM 1501 O O . SER A 1 181 ? -7.842 -0.946 11.119 1.00 96.31 181 SER A O 1
ATOM 1503 N N . SER A 1 182 ? -8.932 -1.456 9.222 1.00 96.31 182 SER A N 1
ATOM 1504 C CA . SER A 1 182 ? -9.468 -0.103 9.003 1.00 96.31 182 SER A CA 1
ATOM 1505 C C . SER A 1 182 ? -10.536 0.291 10.027 1.00 96.31 182 SER A C 1
ATOM 1507 O O . SER A 1 182 ? -10.551 1.432 10.480 1.00 96.31 182 SER A O 1
ATOM 1509 N N . TYR A 1 183 ? -11.369 -0.660 10.456 1.00 97.81 183 TYR A N 1
ATOM 1510 C CA . TYR A 1 183 ? -12.348 -0.469 11.520 1.00 97.81 183 TYR A CA 1
ATOM 1511 C C . TYR A 1 183 ? -11.661 -0.134 12.848 1.00 97.81 183 TYR A C 1
ATOM 1513 O O . TYR A 1 183 ? -12.031 0.828 13.515 1.00 97.81 183 TYR A O 1
ATOM 1521 N N . LEU A 1 184 ? -10.592 -0.855 13.191 1.00 97.88 184 LEU A N 1
ATOM 1522 C CA . LEU A 1 184 ? -9.811 -0.543 14.383 1.00 97.88 184 LEU A CA 1
ATOM 1523 C C . LEU A 1 184 ? -9.198 0.861 14.312 1.00 97.88 184 LEU A C 1
ATOM 1525 O O . LEU A 1 184 ? -9.323 1.601 15.281 1.00 97.88 184 LEU A O 1
ATOM 1529 N N . LEU A 1 185 ? -8.634 1.264 13.163 1.00 97.50 185 LEU A N 1
ATOM 1530 C CA . LEU A 1 185 ? -8.148 2.639 12.949 1.00 97.50 185 LEU A CA 1
ATOM 1531 C C . LEU A 1 185 ? -9.265 3.685 13.106 1.00 97.50 185 LEU A C 1
ATOM 1533 O O . LEU A 1 185 ? -9.039 4.738 13.696 1.00 97.50 185 LEU A O 1
ATOM 1537 N N . TYR A 1 186 ? -10.476 3.396 12.626 1.00 96.19 186 TYR A N 1
ATOM 1538 C CA . TYR A 1 186 ? -11.650 4.250 12.836 1.00 96.19 186 TYR A CA 1
ATOM 1539 C C . TYR A 1 186 ? -12.011 4.391 14.326 1.00 96.19 186 TYR A C 1
ATOM 1541 O O . TYR A 1 186 ? -12.471 5.449 14.772 1.00 96.19 186 TYR A O 1
ATOM 1549 N N . CYS A 1 187 ? -11.767 3.352 15.121 1.00 97.00 187 CYS A N 1
ATOM 1550 C CA . CYS A 1 187 ? -11.980 3.336 16.564 1.00 97.00 187 CYS A CA 1
ATOM 1551 C C . CYS A 1 187 ? -10.819 3.937 17.367 1.00 97.00 187 CYS A C 1
ATOM 1553 O O . CYS A 1 187 ? -10.710 3.670 18.559 1.00 97.00 187 CYS A O 1
ATOM 1555 N N . ILE A 1 188 ? -9.943 4.746 16.772 1.00 96.50 188 ILE A N 1
ATOM 1556 C CA . ILE A 1 188 ? -8.868 5.413 17.509 1.00 96.50 188 ILE A CA 1
ATOM 1557 C C . ILE A 1 188 ? -9.393 6.414 18.556 1.00 96.50 188 ILE A C 1
ATOM 1559 O O . ILE A 1 188 ? -10.463 7.009 18.409 1.00 96.50 188 ILE A O 1
ATOM 1563 N N . ASN A 1 189 ? -8.650 6.581 19.651 1.00 95.88 189 ASN A N 1
ATOM 1564 C CA . ASN A 1 189 ? -8.943 7.560 20.692 1.00 95.88 189 ASN A CA 1
ATOM 1565 C C . ASN A 1 189 ? -8.631 9.000 20.242 1.00 95.88 189 ASN A C 1
ATOM 1567 O O . ASN A 1 189 ? -7.969 9.235 19.234 1.00 95.88 189 ASN A O 1
ATOM 1571 N N . LYS A 1 190 ? -9.086 9.982 21.030 1.00 94.00 190 LYS A N 1
ATOM 1572 C CA . LYS A 1 190 ? -8.915 11.414 20.723 1.00 94.00 190 LYS A CA 1
ATOM 1573 C C . LYS A 1 190 ? -7.451 11.870 20.688 1.00 94.00 190 LYS A C 1
ATOM 1575 O O . LYS A 1 190 ? -7.154 12.889 20.083 1.00 94.00 190 LYS A O 1
ATOM 1580 N N . THR A 1 191 ? -6.549 11.134 21.340 1.00 94.50 191 THR A N 1
ATOM 1581 C CA . THR A 1 191 ? -5.106 11.418 21.330 1.00 94.50 191 THR A CA 1
ATOM 1582 C C . THR A 1 191 ? -4.369 10.735 20.178 1.00 94.50 191 THR A C 1
ATOM 1584 O O . THR A 1 191 ? -3.164 10.913 20.043 1.00 94.50 191 THR A O 1
ATOM 1587 N N . TYR A 1 192 ? -5.068 9.964 19.341 1.00 93.62 192 TYR A N 1
ATOM 1588 C CA . TYR A 1 192 ? -4.518 9.249 18.191 1.00 93.62 192 TYR A CA 1
ATOM 1589 C C . TYR A 1 192 ? -3.401 8.240 18.512 1.00 93.62 192 TYR A C 1
ATOM 1591 O O . TYR A 1 192 ? -2.577 7.915 17.657 1.00 93.62 192 TYR A O 1
ATOM 1599 N N . THR A 1 193 ? -3.372 7.703 19.734 1.00 93.88 193 THR A N 1
ATOM 1600 C CA . THR A 1 193 ? -2.315 6.778 20.180 1.00 93.88 193 THR A CA 1
ATOM 1601 C C . THR A 1 193 ? -2.793 5.353 20.414 1.00 93.88 193 THR A C 1
ATOM 1603 O O . THR A 1 193 ? -2.004 4.416 20.281 1.00 93.88 193 THR A O 1
ATOM 1606 N N . GLN A 1 194 ? -4.066 5.169 20.767 1.00 95.25 194 GLN A N 1
ATOM 1607 C CA . GLN A 1 194 ? -4.616 3.882 21.194 1.00 95.25 194 GLN A CA 1
ATOM 1608 C C . GLN A 1 194 ? -6.035 3.674 20.668 1.00 95.25 194 GLN A C 1
ATOM 1610 O O . GLN A 1 194 ? -6.710 4.608 20.238 1.00 95.25 194 GLN A O 1
ATOM 1615 N N . ILE A 1 195 ? -6.494 2.427 20.696 1.00 95.56 195 ILE A N 1
ATOM 1616 C CA . ILE A 1 195 ? -7.868 2.071 20.345 1.00 95.56 195 ILE A CA 1
ATOM 1617 C C . ILE A 1 195 ? -8.797 2.534 21.471 1.00 95.56 195 ILE A C 1
ATOM 1619 O O . ILE A 1 195 ? -8.593 2.210 22.641 1.00 95.56 195 ILE A O 1
ATOM 1623 N N . ASN A 1 196 ? -9.846 3.271 21.119 1.00 96.88 196 ASN A N 1
ATOM 1624 C CA . ASN A 1 196 ? -10.980 3.530 21.990 1.00 96.88 196 ASN A CA 1
ATOM 1625 C C . ASN A 1 196 ? -11.831 2.256 22.080 1.00 96.88 196 ASN A C 1
ATOM 1627 O O . ASN A 1 196 ? -12.670 1.987 21.220 1.00 96.88 196 ASN A O 1
ATOM 1631 N N . LYS A 1 197 ? -11.600 1.469 23.134 1.00 95.88 197 LYS A N 1
ATOM 1632 C CA . LYS A 1 197 ? -12.261 0.174 23.350 1.00 95.88 197 LYS A CA 1
ATOM 1633 C C . LYS A 1 197 ? -13.780 0.291 23.479 1.00 95.88 197 LYS A C 1
ATOM 1635 O O . LYS A 1 197 ? -14.485 -0.584 22.995 1.00 95.88 197 LYS A O 1
ATOM 1640 N N . LEU A 1 198 ? -14.283 1.367 24.090 1.00 96.56 198 LEU A N 1
ATOM 1641 C CA . LEU A 1 198 ? -15.724 1.597 24.227 1.00 96.56 198 LEU A CA 1
ATOM 1642 C C . LEU A 1 198 ? -16.364 1.805 22.854 1.00 96.56 198 LEU A C 1
ATOM 1644 O O . LEU A 1 198 ? -17.275 1.064 22.500 1.00 96.56 198 LEU A O 1
ATOM 1648 N N . LYS A 1 199 ? -15.804 2.716 22.044 1.00 97.12 199 LYS A N 1
ATOM 1649 C CA . LYS A 1 199 ? -16.236 2.945 20.654 1.00 97.12 199 LYS A CA 1
ATOM 1650 C C . LYS A 1 199 ? -16.122 1.675 19.803 1.00 97.12 199 LYS A C 1
ATOM 1652 O O . LYS A 1 199 ? -16.999 1.358 19.008 1.00 97.12 199 LYS A O 1
ATOM 165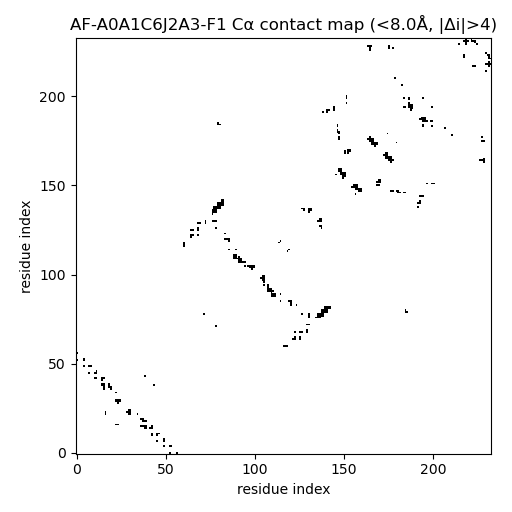7 N N . CYS A 1 200 ? -15.032 0.930 19.981 1.00 96.94 200 CYS A N 1
ATOM 1658 C CA . CYS A 1 200 ? -14.799 -0.330 19.281 1.00 96.94 200 CYS A CA 1
ATOM 1659 C C . CYS A 1 200 ? -15.812 -1.421 19.649 1.00 96.94 200 CYS A C 1
ATOM 1661 O O . CYS A 1 200 ? -16.047 -2.319 18.857 1.00 96.94 200 CYS A O 1
ATOM 1663 N N . ARG A 1 201 ? -16.402 -1.394 20.845 1.00 96.88 201 ARG A N 1
ATOM 1664 C CA . ARG A 1 201 ? -17.448 -2.354 21.219 1.00 96.88 201 ARG A CA 1
ATOM 1665 C C . ARG A 1 201 ? -18.825 -1.871 20.777 1.00 96.88 201 ARG A C 1
ATOM 1667 O O . ARG A 1 201 ? -19.582 -2.660 20.224 1.00 96.88 201 ARG A O 1
ATOM 1674 N N . SER A 1 202 ? -19.130 -0.586 20.968 1.00 97.31 202 SER A N 1
ATOM 1675 C CA . SER A 1 202 ? -20.438 -0.014 20.623 1.00 97.31 202 SER A CA 1
ATOM 1676 C C . SER A 1 202 ? -20.723 -0.050 19.123 1.00 97.31 202 SER A C 1
ATOM 1678 O O . SER A 1 202 ? -21.835 -0.368 18.714 1.00 97.31 202 SER A O 1
ATOM 1680 N N . ASP A 1 203 ? -19.717 0.240 18.295 1.00 97.44 203 ASP A N 1
ATOM 1681 C CA . ASP A 1 203 ? -19.932 0.455 16.860 1.00 97.44 203 ASP A CA 1
ATOM 1682 C C . ASP A 1 203 ? -19.785 -0.835 16.038 1.00 97.44 203 ASP A C 1
ATOM 1684 O O . ASP A 1 203 ? -20.086 -0.838 14.840 1.00 97.44 203 ASP A O 1
ATOM 1688 N N . PHE A 1 204 ? -19.288 -1.924 16.645 1.00 98.12 204 PHE A N 1
ATOM 1689 C CA . PHE A 1 204 ? -18.855 -3.114 15.907 1.00 98.12 204 PHE A CA 1
ATOM 1690 C C . PHE A 1 204 ? -19.995 -3.745 15.120 1.00 98.12 204 PHE A C 1
ATOM 1692 O O . PHE A 1 204 ? -19.845 -3.949 13.920 1.00 98.12 204 PHE A O 1
ATOM 1699 N N . ALA A 1 205 ? -21.147 -3.987 15.753 1.00 97.69 205 ALA 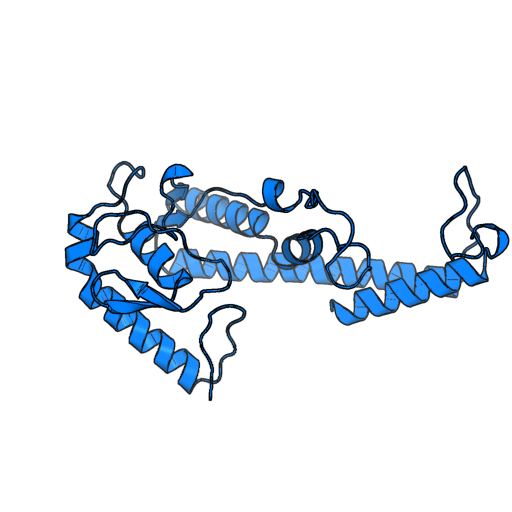A N 1
ATOM 1700 C CA . ALA A 1 205 ? -22.290 -4.626 15.100 1.00 97.69 205 ALA A CA 1
ATOM 1701 C C . ALA A 1 205 ? -22.728 -3.863 13.836 1.00 97.69 205 ALA A C 1
ATOM 1703 O O . ALA A 1 205 ? -22.870 -4.449 12.761 1.00 97.69 205 ALA A O 1
A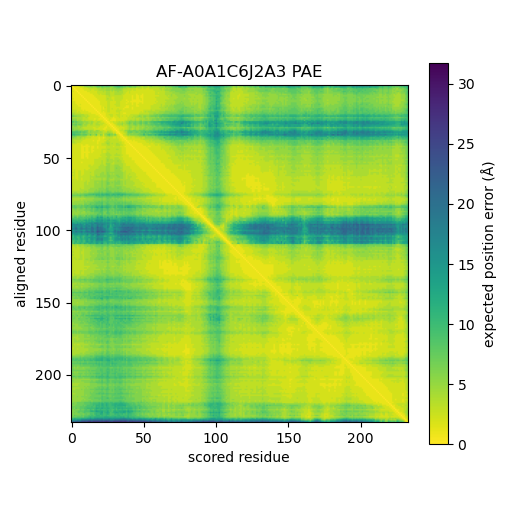TOM 1704 N N . THR A 1 206 ? -22.850 -2.537 13.939 1.00 98.06 206 THR A N 1
ATOM 1705 C CA . THR A 1 206 ? -23.241 -1.663 12.826 1.00 98.06 206 THR A CA 1
ATOM 1706 C C . THR A 1 206 ? -22.208 -1.673 11.700 1.00 98.06 206 THR A C 1
ATOM 1708 O O . THR A 1 206 ? -22.565 -1.790 10.526 1.00 98.06 206 THR A O 1
ATOM 1711 N N . MET A 1 207 ? -20.917 -1.557 12.025 1.00 97.94 207 MET A N 1
ATOM 1712 C CA . MET A 1 207 ? -19.859 -1.542 11.008 1.00 97.94 207 MET A CA 1
ATOM 17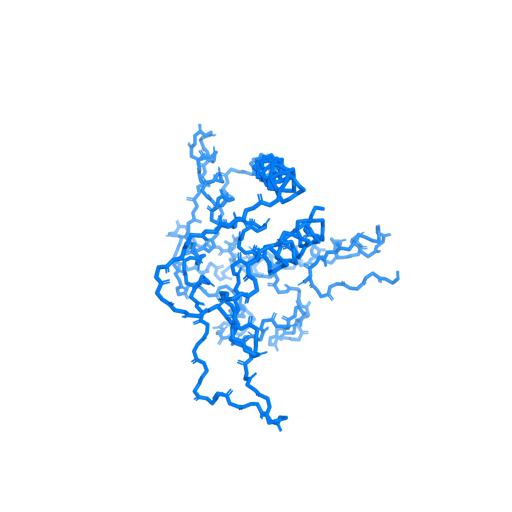13 C C . MET A 1 207 ? -19.657 -2.917 10.368 1.00 97.94 207 MET A C 1
ATOM 1715 O O . MET A 1 207 ? -19.409 -3.000 9.166 1.00 97.94 207 MET A O 1
ATOM 1719 N N . TYR A 1 208 ? -19.811 -3.988 11.140 1.00 97.94 208 TYR A N 1
ATOM 1720 C CA . TYR A 1 208 ? -19.739 -5.362 10.659 1.00 97.94 208 TYR A CA 1
ATOM 1721 C C . TYR A 1 208 ? -20.886 -5.683 9.694 1.00 97.94 208 TYR A C 1
ATOM 1723 O O . TYR A 1 208 ? -20.670 -6.317 8.663 1.00 97.94 208 TYR A O 1
ATOM 1731 N N . GLN A 1 209 ? -22.093 -5.166 9.940 1.00 98.00 209 GLN A N 1
ATOM 1732 C CA . GLN A 1 209 ? -23.179 -5.304 8.969 1.00 98.00 209 GLN A CA 1
ATOM 1733 C C . GLN A 1 209 ? -22.856 -4.597 7.641 1.00 98.00 209 GLN A C 1
ATOM 1735 O O . GLN A 1 209 ? -23.119 -5.144 6.570 1.00 98.00 209 GLN A O 1
ATOM 1740 N N . LYS A 1 210 ? -22.220 -3.417 7.686 1.00 97.00 210 LYS A N 1
ATOM 1741 C CA . LYS A 1 210 ? -21.747 -2.727 6.472 1.00 97.00 210 LYS A CA 1
ATOM 1742 C C . LYS A 1 210 ? -20.675 -3.529 5.728 1.00 97.00 210 LYS A C 1
ATOM 1744 O O . LYS A 1 210 ? -20.690 -3.548 4.500 1.00 97.00 210 LYS A O 1
ATOM 1749 N N . GLU A 1 211 ? -19.774 -4.208 6.442 1.00 95.81 211 GLU A N 1
ATOM 1750 C CA . GLU A 1 211 ? -18.798 -5.120 5.829 1.00 95.81 211 GLU A CA 1
ATOM 1751 C C . GLU A 1 211 ? -19.491 -6.241 5.057 1.00 95.81 211 GLU A C 1
ATOM 1753 O O . GLU A 1 211 ? -19.165 -6.467 3.892 1.00 95.81 211 GLU A O 1
ATOM 1758 N N . LYS A 1 212 ? -20.450 -6.929 5.688 1.00 96.56 212 LYS A N 1
ATOM 1759 C CA . LYS A 1 212 ? -21.187 -8.028 5.055 1.00 96.56 212 LYS A CA 1
ATOM 1760 C C . LYS A 1 212 ? -21.854 -7.573 3.763 1.00 96.56 212 LYS A C 1
ATOM 1762 O O . LYS A 1 212 ? -21.618 -8.178 2.720 1.00 96.56 212 LYS A O 1
ATOM 1767 N N . ASN A 1 213 ? -22.572 -6.452 3.819 1.00 96.81 213 ASN A N 1
ATOM 1768 C CA . ASN A 1 213 ? -23.235 -5.871 2.652 1.00 96.81 213 ASN A CA 1
ATOM 1769 C C . ASN A 1 213 ? -22.225 -5.544 1.535 1.00 96.81 213 ASN A C 1
ATOM 1771 O O . ASN A 1 213 ? -22.456 -5.871 0.372 1.00 96.81 213 ASN A O 1
ATOM 1775 N N . MET A 1 214 ? -21.074 -4.958 1.886 1.00 94.81 214 MET A N 1
ATOM 1776 C CA . MET A 1 214 ? -20.002 -4.662 0.931 1.00 94.81 214 MET A CA 1
ATOM 1777 C C . MET A 1 214 ? -19.436 -5.945 0.296 1.00 94.81 214 MET A C 1
ATOM 1779 O O . MET A 1 214 ? -19.223 -5.991 -0.914 1.00 94.81 214 MET A O 1
ATOM 1783 N N . ILE A 1 215 ? -19.179 -6.995 1.084 1.00 94.56 215 ILE A N 1
ATOM 1784 C CA . ILE A 1 215 ? -18.669 -8.278 0.573 1.00 94.56 215 ILE A CA 1
ATOM 1785 C C . ILE A 1 215 ? -19.682 -8.918 -0.383 1.00 94.56 215 ILE A C 1
ATOM 1787 O O . ILE A 1 215 ? -19.286 -9.387 -1.452 1.00 94.56 215 ILE A O 1
ATOM 1791 N N . GLU A 1 216 ? -20.968 -8.910 -0.037 1.00 95.00 216 GLU A N 1
ATOM 1792 C CA . GLU A 1 216 ? -22.040 -9.418 -0.898 1.00 95.00 216 GLU A CA 1
ATOM 1793 C C . GLU A 1 216 ? -22.126 -8.654 -2.221 1.00 95.00 216 GLU A C 1
ATOM 1795 O O . GLU A 1 216 ? -22.233 -9.271 -3.280 1.00 95.00 216 GLU A O 1
ATOM 1800 N N . GLU A 1 217 ? -22.015 -7.326 -2.192 1.00 94.88 217 GLU A N 1
ATOM 1801 C CA . GLU A 1 217 ? -22.004 -6.497 -3.398 1.00 94.88 217 GLU A CA 1
ATOM 1802 C C . GLU A 1 217 ? -20.783 -6.787 -4.287 1.00 94.88 217 GLU A C 1
ATOM 1804 O O . GLU A 1 217 ? -20.899 -6.904 -5.511 1.00 94.88 217 GLU A O 1
ATOM 1809 N N . ILE A 1 218 ? -19.603 -6.970 -3.688 1.00 94.19 218 ILE A N 1
ATOM 1810 C CA . ILE A 1 218 ? -18.381 -7.352 -4.413 1.00 94.19 218 ILE A CA 1
ATOM 1811 C C . ILE A 1 218 ? -18.562 -8.706 -5.107 1.00 94.19 218 ILE A C 1
ATOM 1813 O O . ILE A 1 218 ? -18.143 -8.866 -6.255 1.00 94.19 218 ILE A O 1
ATOM 1817 N N . ILE A 1 219 ? -19.186 -9.671 -4.426 1.00 93.94 219 ILE A N 1
ATOM 1818 C CA . ILE A 1 219 ? -19.480 -10.992 -4.990 1.00 93.94 219 ILE A CA 1
ATOM 1819 C C . ILE A 1 219 ? -20.495 -10.862 -6.130 1.00 93.94 219 ILE A C 1
ATOM 1821 O O . ILE A 1 219 ? -20.222 -11.335 -7.231 1.00 93.94 219 ILE A O 1
ATOM 1825 N N . ARG A 1 220 ? -21.613 -10.164 -5.897 1.00 95.06 220 ARG A N 1
ATOM 1826 C CA . ARG A 1 220 ? -22.699 -9.965 -6.871 1.00 95.06 220 ARG A CA 1
ATOM 1827 C C . ARG A 1 220 ? -22.231 -9.254 -8.139 1.00 95.06 220 ARG A C 1
ATOM 1829 O O . ARG A 1 220 ? -22.643 -9.615 -9.232 1.00 95.06 220 ARG A O 1
ATOM 1836 N N . SER A 1 221 ? -21.361 -8.256 -8.000 1.00 94.44 221 SER A N 1
ATOM 1837 C CA . SER A 1 221 ? -20.817 -7.496 -9.133 1.00 94.44 221 SER A CA 1
ATOM 1838 C C . SER A 1 221 ? -19.748 -8.251 -9.932 1.00 94.44 221 SER A C 1
ATOM 1840 O O . SER A 1 221 ? -19.287 -7.745 -10.954 1.00 94.44 221 SER A O 1
ATOM 1842 N N . GLY A 1 222 ? -19.281 -9.416 -9.463 1.00 91.69 222 GLY A N 1
ATOM 1843 C CA . GLY A 1 222 ? -18.161 -10.136 -10.079 1.00 91.69 222 GLY A CA 1
ATOM 1844 C C . GLY A 1 222 ? -16.836 -9.362 -10.022 1.00 91.69 222 GLY A C 1
ATOM 1845 O O . GLY A 1 222 ? -15.873 -9.685 -10.728 1.00 91.69 222 GLY A O 1
ATOM 1846 N N . LYS A 1 223 ? -16.752 -8.311 -9.193 1.00 90.00 223 LYS A N 1
ATOM 1847 C CA . LYS A 1 223 ? -15.589 -7.427 -9.148 1.00 90.00 223 LYS A CA 1
ATOM 1848 C C . LYS A 1 223 ? -14.420 -8.124 -8.464 1.00 90.00 223 LYS A C 1
ATOM 1850 O O . LYS A 1 223 ? -14.395 -8.353 -7.256 1.00 90.00 223 LYS A O 1
ATOM 1855 N N . LYS A 1 224 ? -13.363 -8.386 -9.231 1.00 90.31 224 LYS A N 1
ATOM 1856 C CA . LYS A 1 224 ? -12.141 -8.993 -8.697 1.00 90.31 224 LYS A CA 1
ATOM 1857 C C . LYS A 1 224 ? -11.331 -8.005 -7.856 1.00 90.31 224 LYS A C 1
ATOM 1859 O O . LYS A 1 224 ? -10.606 -7.163 -8.391 1.00 90.31 224 LYS A O 1
ATOM 1864 N N . ILE A 1 225 ? -11.345 -8.186 -6.536 1.00 89.56 225 ILE A N 1
ATOM 1865 C CA . ILE A 1 225 ? -10.458 -7.458 -5.621 1.00 89.56 225 ILE A CA 1
ATOM 1866 C C . ILE A 1 225 ? -9.183 -8.264 -5.368 1.00 89.56 225 ILE A C 1
ATOM 1868 O O . ILE A 1 225 ? -9.192 -9.385 -4.863 1.00 89.56 225 ILE A O 1
ATOM 1872 N N . MET A 1 226 ? -8.038 -7.690 -5.728 1.00 86.75 226 MET A N 1
ATOM 1873 C CA . MET A 1 226 ? -6.752 -8.363 -5.554 1.00 86.75 226 MET A CA 1
ATOM 1874 C C . MET A 1 226 ? -6.381 -8.501 -4.078 1.00 86.75 226 MET A C 1
ATOM 1876 O O . MET A 1 226 ? -6.359 -7.518 -3.346 1.00 86.75 226 MET A O 1
ATOM 1880 N N . ASN A 1 227 ? -5.951 -9.702 -3.683 1.00 85.44 227 ASN A N 1
ATOM 1881 C CA . ASN A 1 227 ? -5.473 -10.017 -2.333 1.00 85.44 227 ASN A CA 1
ATOM 1882 C C . ASN A 1 227 ? -6.505 -9.796 -1.208 1.00 85.44 227 ASN A C 1
ATOM 1884 O O . ASN A 1 227 ? -6.093 -9.744 -0.055 1.00 85.44 227 ASN A O 1
ATOM 1888 N N . SER A 1 228 ? -7.805 -9.701 -1.506 1.00 89.44 228 SER A N 1
ATOM 1889 C CA . SER A 1 228 ? -8.846 -9.500 -0.484 1.00 89.44 228 SER A CA 1
ATOM 1890 C C . SER A 1 228 ? -9.243 -10.779 0.251 1.00 89.44 228 SER A C 1
ATOM 1892 O O . SER A 1 228 ? -9.752 -10.705 1.362 1.00 89.44 228 SER A O 1
ATOM 1894 N N . GLY A 1 229 ? -9.029 -11.950 -0.360 1.00 90.25 229 GLY A N 1
ATOM 1895 C CA . GLY A 1 229 ? -9.571 -13.223 0.130 1.00 90.25 229 GLY A CA 1
ATOM 1896 C C . GLY A 1 229 ? -11.042 -13.459 -0.227 1.00 90.25 229 GLY A C 1
ATOM 1897 O O . GLY A 1 229 ? -11.532 -14.561 0.003 1.00 90.25 229 GLY A O 1
ATOM 1898 N N . ILE A 1 230 ? -11.709 -12.469 -0.827 1.00 90.94 230 ILE A N 1
ATOM 1899 C CA . ILE A 1 230 ? -13.085 -12.568 -1.320 1.00 90.94 230 ILE A CA 1
ATOM 1900 C C . ILE A 1 230 ? -13.054 -13.311 -2.657 1.00 90.94 230 ILE A C 1
ATOM 1902 O O . ILE A 1 230 ? -12.292 -12.945 -3.558 1.00 90.94 230 ILE A O 1
ATOM 1906 N N . ARG A 1 231 ? -13.846 -14.377 -2.769 1.00 86.12 231 ARG A N 1
ATOM 1907 C CA . ARG A 1 231 ? -13.998 -15.158 -3.999 1.00 86.12 231 ARG A CA 1
ATOM 1908 C C . ARG A 1 231 ? -15.339 -14.801 -4.624 1.00 86.12 231 ARG A C 1
ATOM 1910 O O . ARG A 1 231 ? -16.366 -14.979 -3.984 1.00 86.12 231 ARG A O 1
ATOM 1917 N N . THR A 1 232 ? -15.299 -14.278 -5.841 1.00 81.00 232 THR A N 1
ATOM 1918 C CA . THR A 1 232 ? -16.473 -14.156 -6.706 1.00 81.00 232 THR A CA 1
ATOM 1919 C C . THR A 1 232 ? -16.741 -15.545 -7.284 1.00 81.00 232 THR A C 1
ATOM 1921 O O . THR A 1 232 ? -15.782 -16.186 -7.732 1.00 81.00 232 THR A O 1
ATOM 1924 N N . VAL A 1 233 ? -17.980 -16.025 -7.175 1.00 65.31 233 VAL A N 1
ATOM 1925 C CA . VAL A 1 233 ? -18.417 -17.297 -7.777 1.00 65.31 233 VAL A CA 1
ATOM 1926 C C . VAL A 1 233 ? -18.434 -17.154 -9.293 1.00 65.31 233 VAL A C 1
ATOM 1928 O O . VAL A 1 233 ? -18.802 -16.051 -9.756 1.00 65.31 233 VAL A O 1
#

Secondary structure (DSSP, 8-state):
-HHHHHHHHHHHHHHHHHH-GGGB-TTS-B-SS-------HHHHHHHHHHHHHHHHHHHHHHHHHHHHHHHHHHH-SEEEEPPP-HHHHHSPP--S--B-TTSSBP-----HHHHHHH-HHHHHHHHHHHHHHTT-EEEEPPGGG-GGGEETTTTEE----TT--EEE-TTS-EEEHHHHHHHHHHTB-TTSSSB-HHHHHHSHHHHHHHHHHHHHHHHHTT---TTS-----

Radius of gyration: 23.64 Å; Cα contacts (8 Å, |Δi|>4): 228; chains: 1; bounding box: 59×50×59 Å

Sequence (233 aa):
MERQEALILRAMERSRRAMNPNHYNENGTVKKGHRQWSFSKRYQKLKQRHQELCRIAAENRALAIREQVNHLRSLGDCFITEPPNAKKLQKRANPENLVGKNGRMKRKKRFGRSIKNRCP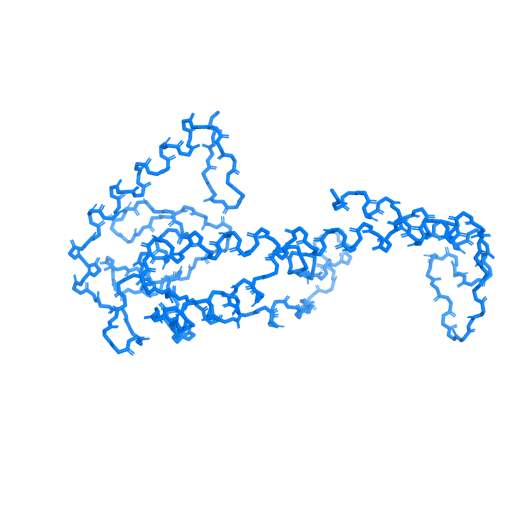GYMQAKAKQLFESTGGMYVEVPILYRASQYDHTSDTYIPKKLSQRMYHLTDGTKVQRDWYSSYLLYCINKTYTQINKLKCRSDFATMYQKEKNMIEEIIRSGKKIMNSGIRTV